Protein AF-M7BJH2-F1 (afdb_monomer_lite)

InterPro domains:
  IPR006941 Ribonuclease CAF1 [PF04857] (56-248)
  IPR012337 Ribonuclease H-like superfamily [SSF53098] (57-193)
  IPR036397 Ribonuclease H superfamily [G3DSA:3.30.420.10] (55-221)
  IPR036867 R3H domain superfamily [G3DSA:3.30.1370.50] (222-261)
  IPR036867 R3H domain superfamily [SSF82708] (221-258)
  IPR051181 CAF1 family poly(A)-specific ribonucleases [PTHR15092] (56-258)

Sequence (265 aa):
MSLPCPALSRGASPLLAAGSLLAGAHAAPQHSGAPAPTLTGESRHRGRSRAAAQEKRDFKDNLNKVYEAIEEADFLAIDGEFSGISDGPSVSTLTNGFDTPEERYQKLKKHSMDFLLFQFGLCSFKYDHTEAKYIMKSFNFYIFPKPFNRSSPDVKFVCQSSSIDFLASQGFDFNKVFRNGIPYLNQDEERQLREQYDEKRSQANGAATLSYISPNATKCPATIPEDQKKFIERVVEQIEDLIRNEENKNLQLEPCTGSVSENKH

Structure (mmCIF, N/CA/C/O backbone):
data_AF-M7BJH2-F1
#
_entry.id   AF-M7BJH2-F1
#
loop_
_atom_site.group_PDB
_atom_site.id
_atom_site.type_symbol
_atom_site.label_atom_id
_atom_site.label_alt_id
_atom_site.label_comp_id
_atom_site.label_asym_id
_atom_site.label_entity_id
_atom_site.label_seq_id
_atom_site.pdbx_PDB_ins_code
_atom_site.Cartn_x
_atom_site.Cartn_y
_atom_site.Cartn_z
_atom_site.occupancy
_atom_site.B_iso_or_equiv
_atom_site.auth_seq_id
_atom_site.auth_comp_id
_atom_site.auth_asym_id
_atom_site.auth_atom_id
_atom_site.pdbx_PDB_model_num
ATOM 1 N N . MET A 1 1 ? 47.077 4.488 -35.180 1.00 35.72 1 MET A N 1
ATOM 2 C CA . MET A 1 1 ? 46.575 5.675 -35.900 1.00 35.72 1 MET A CA 1
ATOM 3 C C . MET A 1 1 ? 45.191 5.346 -36.410 1.00 35.72 1 MET A C 1
ATOM 5 O O . MET A 1 1 ? 45.005 4.328 -37.058 1.00 35.72 1 MET A O 1
ATOM 9 N N . SER A 1 2 ? 44.237 6.139 -35.955 1.00 30.08 2 SER A N 1
ATOM 10 C CA . SER A 1 2 ? 42.792 5.999 -36.079 1.00 30.08 2 SER A CA 1
ATOM 11 C C . SER A 1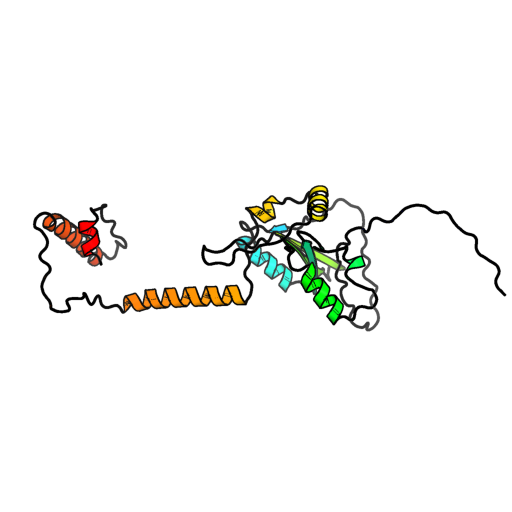 2 ? 42.303 6.320 -37.491 1.00 30.08 2 SER A C 1
ATOM 13 O O . SER A 1 2 ? 42.711 7.321 -38.075 1.00 30.08 2 SER A O 1
ATOM 15 N N . LEU A 1 3 ? 41.376 5.508 -37.999 1.00 29.61 3 LEU A N 1
ATOM 16 C CA . LEU A 1 3 ? 40.466 5.885 -39.081 1.00 29.61 3 LEU A CA 1
ATOM 17 C C . LEU A 1 3 ? 39.010 5.721 -38.602 1.00 29.61 3 LEU A C 1
ATOM 19 O O . LEU A 1 3 ? 38.762 4.917 -37.701 1.00 29.61 3 LEU A O 1
ATOM 23 N N . PRO A 1 4 ? 38.077 6.536 -39.125 1.00 33.72 4 PRO A N 1
ATOM 24 C CA . PRO A 1 4 ? 36.849 6.917 -38.434 1.00 33.72 4 PRO A CA 1
ATOM 25 C C . PRO A 1 4 ? 35.647 6.037 -38.809 1.00 33.72 4 PRO A C 1
ATOM 27 O O . PRO A 1 4 ? 35.526 5.588 -39.947 1.00 33.72 4 PRO A O 1
ATOM 30 N N . CYS A 1 5 ? 34.717 5.865 -37.866 1.00 28.45 5 CYS A N 1
ATOM 31 C CA . CYS A 1 5 ? 33.365 5.369 -38.137 1.00 28.45 5 CYS A CA 1
ATOM 32 C C . CYS A 1 5 ? 32.402 6.562 -38.320 1.00 28.45 5 CYS A C 1
ATOM 34 O O . CYS A 1 5 ? 32.529 7.550 -37.590 1.00 28.45 5 CYS A O 1
ATOM 36 N N . PRO A 1 6 ? 31.463 6.506 -39.283 1.00 32.94 6 PRO A N 1
ATOM 37 C CA . PRO A 1 6 ? 30.646 7.644 -39.685 1.00 32.94 6 PRO A CA 1
ATOM 38 C C . PRO A 1 6 ? 29.448 7.879 -38.757 1.00 32.94 6 PRO A C 1
ATOM 40 O O . PRO A 1 6 ? 28.903 6.964 -38.144 1.00 32.94 6 PRO A O 1
ATOM 43 N N . ALA A 1 7 ? 29.034 9.144 -38.703 1.00 32.69 7 ALA A N 1
ATOM 44 C CA . ALA A 1 7 ? 27.852 9.624 -38.006 1.00 32.69 7 ALA A CA 1
ATOM 45 C C . ALA A 1 7 ? 26.561 8.997 -38.559 1.00 32.69 7 ALA A C 1
ATOM 47 O O . ALA A 1 7 ? 26.324 9.029 -39.767 1.00 32.69 7 ALA A O 1
ATOM 48 N N . LEU A 1 8 ? 25.690 8.521 -37.661 1.00 30.39 8 LEU A N 1
ATOM 49 C CA . LEU A 1 8 ? 24.292 8.223 -37.963 1.00 30.39 8 LEU A CA 1
ATOM 50 C C . LEU A 1 8 ? 23.367 9.176 -37.189 1.00 30.39 8 LEU A C 1
ATOM 52 O O . LEU A 1 8 ? 23.367 9.228 -35.963 1.00 30.39 8 LEU A O 1
ATOM 56 N N . SER A 1 9 ? 22.644 9.959 -37.989 1.00 28.22 9 SER A N 1
ATOM 57 C CA . SER A 1 9 ? 21.353 10.635 -37.801 1.00 28.22 9 SER A CA 1
ATOM 58 C C . SER A 1 9 ? 20.763 10.824 -36.395 1.00 28.22 9 SER A C 1
ATOM 60 O O . SER A 1 9 ? 20.400 9.881 -35.697 1.00 28.22 9 SER A O 1
ATOM 62 N N . ARG A 1 10 ? 20.478 12.101 -36.110 1.00 33.97 10 ARG A N 1
ATOM 63 C CA . ARG A 1 10 ? 19.464 12.596 -35.169 1.00 33.97 10 ARG A CA 1
ATOM 64 C C . ARG A 1 10 ? 18.107 11.903 -35.367 1.00 33.97 10 ARG A C 1
ATOM 66 O O . ARG A 1 10 ? 17.608 11.864 -36.488 1.00 33.97 10 ARG A O 1
ATOM 73 N N . GLY A 1 11 ? 17.467 11.510 -34.269 1.00 28.72 11 GLY A N 1
ATOM 74 C CA . GLY A 1 11 ? 16.042 11.188 -34.238 1.00 28.72 11 GLY A CA 1
ATOM 75 C C . GLY A 1 11 ? 15.626 10.444 -32.970 1.00 28.72 11 GLY A C 1
ATOM 76 O O . GLY A 1 11 ? 16.196 9.408 -32.665 1.00 28.72 11 GLY A O 1
ATOM 77 N N . ALA A 1 12 ? 14.595 10.970 -32.306 1.00 27.19 12 ALA A N 1
ATOM 78 C CA . ALA A 1 12 ? 13.825 10.400 -31.194 1.00 27.19 12 ALA A CA 1
ATOM 79 C C . ALA A 1 12 ? 14.435 10.472 -29.777 1.00 27.19 12 ALA A C 1
ATOM 81 O O . ALA A 1 12 ? 15.291 9.691 -29.371 1.00 27.19 12 ALA A O 1
ATOM 82 N N . SER A 1 13 ? 13.885 11.402 -28.994 1.00 28.33 13 SER A N 1
ATOM 83 C CA . SER A 1 13 ? 13.900 11.395 -27.532 1.00 28.33 13 SER A CA 1
ATOM 84 C C . SER A 1 13 ? 13.279 10.099 -26.990 1.00 28.33 13 SER A C 1
ATOM 86 O O . SER A 1 13 ? 12.157 9.777 -27.390 1.00 28.33 13 SER A O 1
ATOM 88 N N . PRO A 1 14 ? 13.905 9.393 -26.035 1.00 31.05 14 PRO A N 1
ATOM 89 C CA . PRO A 1 14 ? 13.194 8.422 -25.230 1.00 31.05 14 PRO A CA 1
ATOM 90 C C . PRO A 1 14 ? 12.514 9.160 -24.073 1.00 31.05 14 PRO A C 1
ATOM 92 O O . PRO A 1 14 ? 13.165 9.673 -23.164 1.00 31.05 14 PRO A O 1
ATOM 95 N N . LEU A 1 15 ? 11.182 9.220 -24.133 1.00 26.97 15 LEU A N 1
ATOM 96 C CA . LEU A 1 15 ? 10.337 9.343 -22.949 1.00 26.97 15 LEU A CA 1
ATOM 97 C C . LEU A 1 15 ? 10.782 8.265 -21.958 1.00 26.97 15 LEU A C 1
ATOM 99 O O . LEU A 1 15 ? 10.758 7.076 -22.276 1.00 26.97 15 LEU A O 1
ATOM 103 N N . LEU A 1 16 ? 11.232 8.702 -20.784 1.00 27.22 16 LEU A N 1
ATOM 104 C CA . LEU A 1 16 ? 11.573 7.834 -19.669 1.00 27.22 16 LEU A CA 1
ATOM 105 C C . LEU A 1 16 ? 10.289 7.096 -19.266 1.00 27.22 16 LEU A C 1
ATOM 107 O O . LEU A 1 16 ? 9.411 7.662 -18.616 1.00 27.22 16 LEU A O 1
ATOM 111 N N . ALA A 1 17 ? 10.146 5.854 -19.724 1.00 28.08 17 ALA A N 1
ATOM 112 C CA . ALA A 1 17 ? 9.135 4.947 -19.219 1.00 28.08 17 ALA A CA 1
ATOM 113 C C . ALA A 1 17 ? 9.354 4.817 -17.708 1.00 28.08 17 ALA A C 1
ATOM 115 O O . ALA A 1 17 ? 10.466 4.511 -17.271 1.00 28.08 17 ALA A O 1
ATOM 116 N N . ALA A 1 18 ? 8.310 5.087 -16.924 1.00 32.06 18 ALA A N 1
ATOM 117 C CA . ALA A 1 18 ? 8.268 4.732 -15.517 1.00 32.06 18 ALA A CA 1
ATOM 118 C C . ALA A 1 18 ? 8.484 3.216 -15.436 1.00 32.06 18 ALA A C 1
ATOM 120 O O . ALA A 1 18 ? 7.617 2.422 -15.798 1.00 32.06 18 ALA A O 1
ATOM 121 N N . GLY A 1 19 ? 9.712 2.832 -15.099 1.00 27.52 19 GLY A N 1
ATOM 122 C CA . GLY A 1 19 ? 10.087 1.447 -14.919 1.00 27.52 19 GLY A CA 1
ATOM 123 C C . GLY A 1 19 ? 9.354 0.907 -13.706 1.00 27.52 19 GLY A C 1
ATOM 124 O O . GLY A 1 19 ? 9.522 1.432 -12.608 1.00 27.52 19 GLY A O 1
ATOM 125 N N . SER A 1 20 ? 8.578 -0.153 -13.924 1.00 34.28 20 SER A N 1
ATOM 126 C CA . SER A 1 20 ? 8.314 -1.170 -12.910 1.00 34.28 20 SER A CA 1
ATOM 127 C C . SER A 1 20 ? 9.652 -1.482 -12.237 1.00 34.28 20 SER A C 1
ATOM 129 O O . SER A 1 20 ? 10.602 -1.922 -12.896 1.00 34.28 20 SER A O 1
ATOM 131 N N . LEU A 1 21 ? 9.778 -1.127 -10.959 1.00 29.42 21 LEU A N 1
ATOM 132 C CA . LEU A 1 21 ? 10.992 -1.362 -10.193 1.00 29.42 21 LEU A CA 1
ATOM 133 C C . LEU A 1 21 ? 10.987 -2.842 -9.806 1.00 29.42 21 LEU A C 1
ATOM 135 O O . LEU A 1 21 ? 10.633 -3.219 -8.695 1.00 29.42 21 LEU A O 1
ATOM 139 N N . LEU A 1 22 ? 11.390 -3.701 -10.745 1.00 27.38 22 LEU A N 1
ATOM 140 C CA . LEU A 1 22 ? 11.786 -5.064 -10.419 1.00 27.38 22 LEU A CA 1
ATOM 141 C C . LEU A 1 22 ? 13.010 -4.961 -9.495 1.00 27.38 22 LEU A C 1
ATOM 143 O O . LEU A 1 22 ? 14.135 -4.748 -9.953 1.00 27.38 22 LEU A O 1
ATOM 147 N N . ALA A 1 23 ? 12.797 -5.072 -8.186 1.00 30.95 23 ALA A N 1
ATOM 148 C CA . ALA A 1 23 ? 13.883 -5.267 -7.241 1.00 30.95 23 ALA A CA 1
ATOM 149 C C . ALA A 1 23 ? 14.571 -6.594 -7.598 1.00 30.95 23 ALA A C 1
ATOM 151 O O . ALA A 1 23 ? 13.990 -7.672 -7.467 1.00 30.95 23 ALA A O 1
ATOM 152 N N . GLY A 1 24 ? 15.790 -6.504 -8.132 1.00 26.73 24 GLY A N 1
ATOM 153 C CA . GLY A 1 24 ? 16.590 -7.660 -8.509 1.00 26.73 24 GLY A CA 1
ATOM 154 C C . GLY A 1 24 ? 16.844 -8.553 -7.299 1.00 26.73 24 GLY A C 1
ATOM 155 O O . GLY A 1 24 ? 17.439 -8.119 -6.315 1.00 26.73 24 GLY A O 1
ATOM 156 N N . ALA A 1 25 ? 16.403 -9.808 -7.382 1.00 29.52 25 ALA A N 1
ATOM 157 C CA . ALA A 1 25 ? 16.784 -10.842 -6.435 1.00 29.52 25 ALA A CA 1
ATOM 158 C C . ALA A 1 25 ? 18.313 -11.000 -6.455 1.00 29.52 25 ALA A C 1
ATOM 160 O O . ALA A 1 25 ? 18.919 -11.239 -7.503 1.00 29.52 25 ALA A O 1
ATOM 161 N N . HIS A 1 26 ? 18.946 -10.831 -5.296 1.00 28.20 26 HIS A N 1
ATOM 162 C CA . HIS A 1 26 ? 20.384 -10.997 -5.138 1.00 28.20 26 HIS A CA 1
ATOM 163 C C . HIS A 1 26 ? 20.728 -12.486 -5.308 1.00 28.20 26 HIS A C 1
ATOM 165 O O . HIS A 1 26 ? 20.313 -13.323 -4.509 1.00 28.20 26 HIS A O 1
ATOM 171 N N . ALA A 1 27 ? 21.464 -12.827 -6.368 1.00 30.41 27 ALA A N 1
ATOM 172 C CA . ALA A 1 27 ? 21.943 -14.186 -6.599 1.00 30.41 27 ALA A CA 1
ATOM 173 C C . ALA A 1 27 ? 22.965 -14.591 -5.519 1.00 30.41 27 ALA A C 1
ATOM 175 O O . ALA A 1 27 ? 23.996 -13.936 -5.357 1.00 30.41 27 ALA A O 1
ATOM 176 N N . ALA A 1 28 ? 22.675 -15.673 -4.794 1.00 30.31 28 ALA A N 1
ATOM 177 C CA . ALA A 1 28 ? 23.613 -16.341 -3.893 1.00 30.31 28 ALA A CA 1
ATOM 178 C C . ALA A 1 28 ? 24.753 -17.032 -4.683 1.00 30.31 28 ALA A C 1
ATOM 180 O O . ALA A 1 28 ? 24.577 -17.331 -5.870 1.00 30.31 28 ALA A O 1
ATOM 181 N N . PRO A 1 29 ? 25.928 -17.295 -4.071 1.00 30.73 29 PRO A N 1
ATOM 182 C CA . PRO A 1 29 ? 27.099 -17.793 -4.787 1.00 30.73 29 PRO A CA 1
ATOM 183 C C . PRO A 1 29 ? 26.866 -19.204 -5.333 1.00 30.73 29 PRO A C 1
ATOM 185 O O . PRO A 1 29 ? 26.380 -20.091 -4.635 1.00 30.73 29 PRO A O 1
ATOM 188 N N . GLN A 1 30 ? 27.248 -19.401 -6.593 1.00 34.12 30 GLN A N 1
ATOM 189 C CA . GLN A 1 30 ? 27.111 -20.656 -7.321 1.00 34.12 30 GLN A CA 1
ATOM 190 C C . GLN A 1 30 ? 28.052 -21.732 -6.762 1.00 34.12 30 GLN A C 1
ATOM 192 O O . GLN A 1 30 ? 29.271 -21.583 -6.824 1.00 34.12 30 GLN A O 1
ATOM 197 N N . HIS A 1 31 ? 27.488 -22.861 -6.330 1.00 34.34 31 HIS A N 1
ATOM 198 C CA . HIS A 1 31 ? 28.187 -24.145 -6.324 1.00 34.34 31 HIS A CA 1
ATOM 199 C C . HIS A 1 31 ? 27.565 -25.058 -7.392 1.00 34.34 31 HIS A C 1
ATOM 201 O O . HIS A 1 31 ? 26.442 -25.527 -7.258 1.00 34.34 31 HIS A O 1
ATOM 207 N N . SER A 1 32 ? 28.324 -25.227 -8.480 1.00 40.81 32 SER A N 1
ATOM 208 C CA . SER A 1 32 ? 28.343 -26.332 -9.453 1.00 40.81 32 SER A CA 1
ATOM 209 C C . SER A 1 32 ? 27.031 -27.063 -9.807 1.00 40.81 32 SER A C 1
ATOM 211 O O . SER A 1 32 ? 26.594 -27.951 -9.081 1.00 40.81 32 SER A O 1
ATOM 213 N N . GLY A 1 33 ? 26.560 -26.858 -11.048 1.00 40.06 33 GLY A N 1
ATOM 214 C CA . GLY A 1 33 ? 26.192 -27.994 -11.910 1.00 40.06 33 GLY A CA 1
ATOM 215 C C . GLY A 1 33 ? 24.719 -28.269 -12.236 1.00 40.06 33 GLY A C 1
ATOM 216 O O . GLY A 1 33 ? 24.442 -29.369 -12.700 1.00 40.06 33 GLY A O 1
ATOM 217 N N . ALA A 1 34 ? 23.785 -27.329 -12.059 1.00 35.69 34 ALA A N 1
ATOM 218 C CA . ALA A 1 34 ? 22.402 -27.486 -12.540 1.00 35.69 34 ALA A CA 1
ATOM 219 C C . ALA A 1 34 ? 22.104 -26.528 -13.715 1.00 35.69 34 ALA A C 1
ATOM 221 O O . ALA A 1 34 ? 22.594 -25.395 -13.702 1.00 35.69 34 ALA A O 1
ATOM 222 N N . PRO A 1 35 ? 21.337 -26.945 -14.744 1.00 35.22 35 PRO A N 1
ATOM 223 C CA . PRO A 1 35 ? 21.011 -26.079 -15.873 1.00 35.22 35 PRO A CA 1
ATOM 224 C C . PRO A 1 35 ? 20.147 -24.898 -15.405 1.00 35.22 35 PRO A C 1
ATOM 226 O O . PRO A 1 35 ? 19.273 -25.058 -14.555 1.00 35.22 35 PRO A O 1
ATOM 229 N N . ALA A 1 36 ? 20.391 -23.708 -15.963 1.00 40.03 36 ALA A N 1
ATOM 230 C CA . ALA A 1 36 ? 19.591 -22.518 -15.683 1.00 40.03 36 ALA A CA 1
ATOM 231 C C . ALA A 1 36 ? 18.107 -22.784 -16.019 1.00 40.03 36 ALA A C 1
ATOM 233 O O . ALA A 1 36 ? 17.822 -23.302 -17.106 1.00 40.03 36 ALA A O 1
ATOM 234 N N . PRO A 1 37 ? 17.151 -22.447 -15.131 1.00 40.06 37 PRO A N 1
ATOM 235 C CA . PRO A 1 37 ? 15.742 -22.689 -15.397 1.00 40.06 37 PRO A CA 1
ATOM 236 C C . PRO A 1 37 ? 15.315 -21.844 -16.598 1.00 40.06 37 PRO A C 1
ATOM 238 O O . PRO A 1 37 ? 15.375 -20.615 -16.585 1.00 40.06 37 PRO A O 1
ATOM 241 N N . THR A 1 38 ? 14.908 -22.520 -17.668 1.00 38.50 38 THR A N 1
ATOM 242 C CA . THR A 1 38 ? 14.367 -21.872 -18.859 1.00 38.50 38 THR A CA 1
ATOM 243 C C . THR A 1 38 ? 12.913 -21.509 -18.573 1.00 38.50 38 THR A C 1
ATOM 245 O O . THR A 1 38 ? 12.093 -22.390 -18.328 1.00 38.50 38 THR A O 1
ATOM 248 N N . LEU A 1 39 ? 12.569 -20.220 -18.619 1.00 42.00 39 LEU A N 1
ATOM 249 C CA . LEU A 1 39 ? 11.174 -19.779 -18.703 1.00 42.00 39 LEU A CA 1
ATOM 250 C C . LEU A 1 39 ? 10.660 -20.095 -20.117 1.00 42.00 39 LEU A C 1
ATOM 252 O O . LEU A 1 39 ? 10.628 -19.230 -20.989 1.00 42.00 39 LEU A O 1
ATOM 256 N N . THR A 1 40 ? 10.310 -21.355 -20.381 1.00 34.97 40 THR A N 1
ATOM 257 C CA . THR A 1 40 ? 9.676 -21.746 -21.644 1.00 34.97 40 THR A CA 1
ATOM 258 C C . THR A 1 40 ? 8.238 -21.236 -21.658 1.00 34.97 40 THR A C 1
ATOM 260 O O . THR A 1 40 ? 7.324 -21.863 -21.123 1.00 34.97 40 THR A O 1
ATOM 263 N N . GLY A 1 41 ? 8.037 -20.070 -22.269 1.00 37.56 41 GLY A N 1
ATOM 264 C CA . GLY A 1 41 ? 6.723 -19.589 -22.674 1.00 37.56 41 GLY A CA 1
ATOM 265 C C . GLY A 1 41 ? 6.231 -20.360 -23.896 1.00 37.56 41 GLY A C 1
ATOM 266 O O . GLY A 1 41 ? 6.337 -19.869 -25.015 1.00 37.56 41 GLY A O 1
ATOM 267 N N . GLU A 1 42 ? 5.693 -21.564 -23.698 1.00 29.00 42 GLU A N 1
ATOM 268 C CA . GLU A 1 42 ? 4.904 -22.224 -24.738 1.00 29.00 42 GLU A CA 1
ATOM 269 C C . GLU A 1 42 ? 3.473 -21.671 -24.749 1.00 29.00 42 GLU A C 1
ATOM 271 O O . GLU A 1 42 ? 2.711 -21.757 -23.783 1.00 29.00 42 GLU A O 1
ATOM 276 N N . SER A 1 43 ? 3.121 -21.077 -25.888 1.00 37.56 43 SER A N 1
ATOM 277 C CA . SER A 1 43 ? 1.807 -20.533 -26.207 1.00 37.56 43 SER A CA 1
ATOM 278 C C . SER A 1 43 ? 0.777 -21.654 -26.373 1.00 37.56 43 SER A C 1
ATOM 280 O O . SER A 1 43 ? 0.618 -22.210 -27.457 1.00 37.56 43 SER A O 1
ATOM 282 N N . ARG A 1 44 ? 0.045 -21.975 -25.302 1.00 32.97 44 ARG A N 1
ATOM 283 C CA . ARG A 1 44 ? -1.272 -22.630 -25.360 1.00 32.97 44 ARG A CA 1
ATOM 284 C C . ARG A 1 44 ? -2.143 -22.097 -24.227 1.00 32.97 44 ARG A C 1
ATOM 286 O O . ARG A 1 44 ? -1.812 -22.284 -23.063 1.00 32.97 44 ARG A O 1
ATOM 293 N N . HIS A 1 45 ? -3.233 -21.419 -24.600 1.00 34.47 45 HIS A N 1
ATOM 294 C CA . HIS A 1 45 ? -4.355 -20.962 -23.767 1.00 34.47 45 HIS A CA 1
ATOM 295 C C . HIS A 1 45 ? -4.320 -21.422 -22.293 1.00 34.47 45 HIS A C 1
ATOM 297 O O . HIS A 1 45 ? -4.933 -22.419 -21.920 1.00 34.47 45 HIS A O 1
ATOM 303 N N . ARG A 1 46 ? -3.651 -20.658 -21.427 1.00 38.84 46 ARG A N 1
ATOM 304 C CA . ARG A 1 46 ? -3.862 -20.692 -19.976 1.00 38.84 46 ARG A CA 1
ATOM 305 C C . ARG A 1 46 ? -4.047 -19.255 -19.531 1.00 38.84 46 ARG A C 1
ATOM 307 O O . ARG A 1 46 ? -3.170 -18.424 -19.750 1.00 38.84 46 ARG A O 1
ATOM 314 N N . GLY A 1 47 ? -5.232 -18.950 -19.003 1.00 32.88 47 GLY A N 1
ATOM 315 C CA . GLY A 1 47 ? -5.560 -17.621 -18.503 1.00 32.88 47 GLY A CA 1
ATOM 316 C C . GLY A 1 47 ? -4.456 -17.145 -17.570 1.00 32.88 47 GLY A C 1
ATOM 317 O O . GLY A 1 47 ? -4.079 -17.860 -16.644 1.00 32.88 47 GLY A O 1
ATOM 318 N N . ARG A 1 48 ? -3.908 -15.959 -17.847 1.00 41.12 48 ARG A N 1
ATOM 319 C CA . ARG A 1 48 ? -3.012 -15.255 -16.932 1.00 41.12 48 ARG A CA 1
ATOM 320 C C . ARG A 1 48 ? -3.742 -15.206 -15.592 1.00 41.1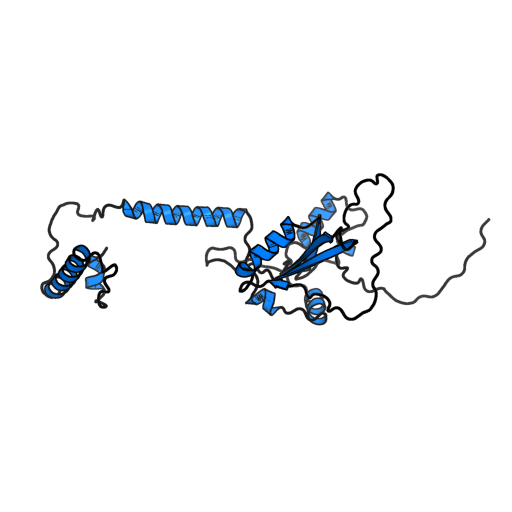2 48 ARG A C 1
ATOM 322 O O . ARG A 1 48 ? -4.789 -14.563 -15.515 1.00 41.12 48 ARG A O 1
ATOM 329 N N . SER A 1 49 ? -3.269 -15.961 -14.598 1.00 55.25 49 SER A N 1
ATOM 330 C CA . SER A 1 49 ? -3.916 -15.992 -13.288 1.00 55.25 49 SER A CA 1
ATOM 331 C C . SER A 1 49 ? -3.900 -14.560 -12.773 1.00 55.25 49 SER A C 1
ATOM 333 O O . SER A 1 49 ? -2.838 -13.957 -12.618 1.00 55.25 49 SER A O 1
ATOM 335 N N . ARG A 1 50 ? -5.080 -13.948 -12.689 1.00 73.50 50 ARG A N 1
ATOM 336 C CA . ARG A 1 50 ? -5.200 -12.529 -12.375 1.00 73.50 50 ARG A CA 1
ATOM 337 C C . ARG A 1 50 ? -4.841 -12.378 -10.902 1.00 73.50 50 ARG A C 1
ATOM 339 O O . ARG A 1 50 ? -5.382 -13.118 -10.083 1.00 73.50 50 ARG A O 1
ATOM 346 N N . ALA A 1 51 ? -3.939 -11.451 -10.581 1.00 82.88 51 ALA A N 1
ATOM 347 C CA . ALA A 1 51 ? -3.597 -11.169 -9.192 1.00 82.88 51 ALA A CA 1
ATOM 348 C C . ALA A 1 51 ? -4.879 -10.911 -8.388 1.00 82.88 51 ALA A C 1
ATOM 350 O O . ALA A 1 51 ? -5.776 -10.190 -8.845 1.00 82.88 51 ALA A O 1
ATOM 351 N N . ALA A 1 52 ? -4.981 -11.532 -7.217 1.00 88.94 52 ALA A N 1
ATOM 352 C CA . ALA A 1 52 ? -6.140 -11.387 -6.358 1.00 88.94 52 ALA A CA 1
ATOM 353 C C . ALA A 1 52 ? -6.157 -9.964 -5.790 1.00 88.94 52 ALA A C 1
ATOM 355 O O . ALA A 1 52 ? -5.283 -9.591 -5.007 1.00 88.94 52 ALA A O 1
ATOM 356 N N . ALA A 1 53 ? -7.145 -9.165 -6.191 1.00 88.62 53 ALA A N 1
ATOM 357 C CA . ALA A 1 53 ? -7.364 -7.850 -5.605 1.00 88.62 53 ALA A CA 1
ATOM 358 C C . ALA A 1 53 ? -7.800 -8.008 -4.142 1.00 88.62 53 ALA A C 1
ATOM 360 O O . ALA A 1 53 ? -8.693 -8.803 -3.863 1.00 88.62 53 ALA A O 1
ATOM 361 N N . GLN A 1 54 ? -7.159 -7.266 -3.243 1.00 89.69 54 GLN A N 1
ATOM 362 C CA . GLN A 1 54 ? -7.486 -7.208 -1.823 1.00 89.69 54 GLN A CA 1
ATOM 363 C C . GLN A 1 54 ? -7.918 -5.784 -1.474 1.00 89.69 54 GLN A C 1
ATOM 365 O O . GLN A 1 54 ? -7.163 -4.825 -1.657 1.00 89.69 54 GLN A O 1
ATOM 370 N N . GLU A 1 55 ? -9.142 -5.663 -0.978 1.00 92.12 55 GLU A N 1
ATOM 371 C CA . GLU A 1 55 ? -9.790 -4.431 -0.548 1.00 92.12 55 GLU A CA 1
ATOM 372 C C . GLU A 1 55 ? -10.267 -4.599 0.905 1.00 92.12 55 GLU A C 1
ATOM 374 O O . GLU A 1 55 ? -10.316 -5.691 1.467 1.00 92.12 55 GLU A O 1
ATOM 379 N N . LYS A 1 56 ? -10.673 -3.513 1.559 1.00 90.94 56 LYS A N 1
ATOM 380 C CA . LYS A 1 56 ? -11.102 -3.532 2.965 1.00 90.94 56 LYS A CA 1
ATOM 381 C C . LYS A 1 56 ? -12.131 -4.627 3.286 1.00 90.94 56 LYS A C 1
ATOM 383 O O . LYS A 1 56 ? -12.116 -5.179 4.383 1.00 90.94 56 LYS A O 1
ATOM 388 N N . ARG A 1 57 ? -13.059 -4.889 2.362 1.00 89.81 57 ARG A N 1
ATOM 389 C CA . ARG A 1 57 ? -14.205 -5.787 2.572 1.00 89.81 57 ARG A CA 1
ATOM 390 C C . ARG A 1 57 ? -13.843 -7.273 2.577 1.00 89.81 57 ARG A C 1
ATOM 392 O O . ARG A 1 57 ? -14.541 -8.034 3.227 1.00 89.81 57 ARG A O 1
ATOM 399 N N . ASP A 1 58 ? -12.803 -7.669 1.849 1.00 90.06 58 ASP A N 1
ATOM 400 C CA . ASP A 1 58 ? -12.416 -9.070 1.640 1.00 90.06 58 ASP A CA 1
ATOM 401 C C . ASP A 1 58 ? -11.031 -9.400 2.214 1.00 90.06 58 ASP A C 1
ATOM 403 O O . ASP A 1 58 ? -10.688 -10.575 2.349 1.00 90.06 58 ASP A O 1
ATOM 407 N N . PHE A 1 59 ? -10.268 -8.383 2.629 1.00 92.25 59 PHE A N 1
ATOM 408 C CA . PHE A 1 59 ? -8.935 -8.545 3.202 1.00 92.25 59 PHE A CA 1
ATOM 409 C C . PHE A 1 59 ? -8.901 -9.539 4.368 1.00 92.25 59 PHE A C 1
ATOM 411 O O . PHE A 1 59 ? -8.059 -10.431 4.380 1.00 92.25 59 PHE A O 1
ATOM 418 N N . LYS A 1 60 ? -9.834 -9.439 5.326 1.00 93.69 60 LYS A N 1
ATOM 419 C CA . LYS A 1 60 ? -9.854 -10.320 6.507 1.00 93.69 60 LYS A CA 1
ATOM 420 C C . LYS A 1 60 ? -10.089 -11.787 6.136 1.00 93.69 60 LYS A C 1
ATOM 422 O O . LYS A 1 60 ? -9.416 -12.662 6.673 1.00 93.69 60 LYS A O 1
ATOM 427 N N . ASP A 1 61 ? -11.005 -12.043 5.210 1.00 93.81 61 ASP A N 1
ATOM 428 C CA . ASP A 1 61 ? -11.384 -13.403 4.812 1.00 93.81 61 ASP A CA 1
ATOM 429 C C . ASP A 1 61 ? -10.293 -14.075 3.965 1.00 93.81 61 ASP A C 1
ATOM 431 O O . ASP A 1 61 ? -10.141 -15.297 3.976 1.00 93.81 61 ASP A O 1
ATOM 435 N N . ASN A 1 62 ? -9.500 -13.280 3.242 1.00 93.69 62 ASN A N 1
ATOM 436 C CA . ASN A 1 62 ? -8.396 -13.768 2.420 1.00 93.69 62 ASN A CA 1
ATOM 437 C C . ASN A 1 62 ? -7.036 -13.752 3.129 1.00 93.69 62 ASN A C 1
ATOM 439 O O . ASN A 1 62 ? -6.088 -14.328 2.596 1.00 93.69 62 ASN A O 1
ATOM 443 N N . LEU A 1 63 ? -6.924 -13.147 4.315 1.00 94.81 63 LEU A N 1
ATOM 444 C CA . LEU A 1 63 ? -5.647 -12.965 5.006 1.00 94.81 63 LEU A CA 1
ATOM 445 C C . LEU A 1 63 ? -4.915 -14.293 5.257 1.00 94.81 63 LEU A C 1
ATOM 447 O O . LEU A 1 63 ? -3.712 -14.382 5.036 1.00 94.81 63 LEU A O 1
ATOM 451 N N . ASN A 1 64 ? -5.644 -15.354 5.614 1.00 96.31 64 ASN A N 1
ATOM 452 C CA . ASN A 1 64 ? -5.053 -16.683 5.807 1.00 96.31 64 ASN A CA 1
ATOM 453 C C . ASN A 1 64 ? -4.419 -17.238 4.524 1.00 96.31 64 ASN A C 1
ATOM 455 O O . ASN A 1 64 ? -3.354 -17.841 4.584 1.00 96.31 64 ASN A O 1
ATOM 459 N N . LYS A 1 65 ? -5.020 -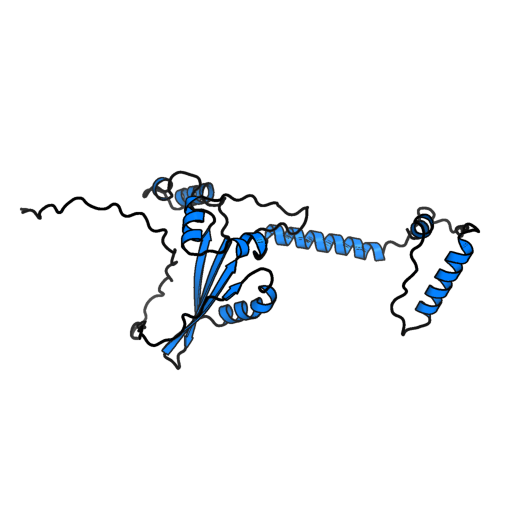16.982 3.354 1.00 95.88 65 LYS A N 1
ATOM 460 C CA . LYS A 1 65 ? -4.454 -17.404 2.061 1.00 95.88 65 LYS A CA 1
ATOM 461 C C . LYS A 1 65 ? -3.177 -16.638 1.732 1.00 95.88 65 LYS A C 1
ATOM 463 O O . LYS A 1 65 ? -2.288 -17.183 1.087 1.00 95.88 65 LYS A O 1
ATOM 468 N N . VAL A 1 66 ? -3.105 -15.369 2.141 1.00 96.81 66 VAL A N 1
ATOM 469 C CA . VAL A 1 66 ? -1.894 -14.551 2.002 1.00 96.81 66 VAL A CA 1
ATOM 470 C C . VAL A 1 66 ? -0.792 -15.110 2.898 1.00 96.81 66 VAL A C 1
ATOM 472 O O . VAL A 1 66 ? 0.318 -15.303 2.414 1.00 96.81 66 VAL A O 1
ATOM 475 N N . TYR A 1 67 ? -1.096 -15.428 4.162 1.00 97.94 67 TYR A N 1
ATOM 476 C CA . TYR A 1 67 ? -0.124 -16.037 5.074 1.00 97.94 67 TYR A CA 1
ATOM 477 C C . TYR A 1 67 ? 0.403 -17.371 4.556 1.00 97.94 67 TYR A C 1
ATOM 479 O O . TYR A 1 67 ? 1.613 -17.529 4.457 1.00 97.94 67 TYR A O 1
ATOM 487 N N . GLU A 1 68 ? -0.482 -18.275 4.140 1.00 97.88 68 GLU A N 1
ATOM 488 C CA . GLU A 1 68 ? -0.096 -19.559 3.546 1.00 97.88 68 GLU A CA 1
ATOM 489 C C . GLU A 1 68 ? 0.788 -19.350 2.307 1.00 97.88 68 GLU A C 1
ATOM 491 O O . GLU A 1 68 ? 1.842 -19.959 2.166 1.00 97.88 68 GLU A O 1
ATOM 496 N N . ALA A 1 69 ? 0.413 -18.426 1.416 1.00 97.50 69 ALA A N 1
ATOM 497 C CA . ALA A 1 69 ? 1.202 -18.129 0.225 1.00 97.50 69 ALA A CA 1
ATOM 498 C C . ALA A 1 69 ? 2.602 -17.576 0.533 1.00 97.50 69 ALA A C 1
ATOM 500 O O . ALA A 1 69 ? 3.500 -17.787 -0.280 1.00 97.50 69 ALA A O 1
ATOM 501 N N . ILE A 1 70 ? 2.769 -16.849 1.642 1.00 98.00 70 ILE A N 1
ATOM 502 C CA . ILE A 1 70 ? 4.058 -16.323 2.107 1.00 98.00 70 ILE A CA 1
ATOM 503 C C . ILE A 1 70 ? 4.880 -17.429 2.772 1.00 98.00 70 ILE A C 1
ATOM 505 O O . ILE A 1 70 ? 6.059 -17.563 2.468 1.00 98.00 70 ILE A O 1
ATOM 509 N N . GLU A 1 71 ? 4.264 -18.212 3.657 1.00 98.31 71 GLU A N 1
ATOM 510 C CA . GLU A 1 71 ? 4.921 -19.279 4.419 1.00 98.31 71 GLU A CA 1
ATOM 511 C C . GLU A 1 71 ? 5.473 -20.381 3.509 1.00 98.31 71 GLU A C 1
ATOM 513 O O . GLU A 1 71 ? 6.566 -20.892 3.731 1.00 98.31 71 GLU A O 1
ATOM 518 N N . GLU A 1 72 ? 4.734 -20.730 2.459 1.00 97.19 72 GLU A N 1
ATOM 519 C CA . GLU A 1 72 ? 5.117 -21.791 1.531 1.00 97.19 72 GLU A CA 1
ATOM 520 C C . GLU A 1 72 ? 6.126 -21.374 0.451 1.00 97.19 72 GLU A C 1
ATOM 522 O O . GLU A 1 72 ? 6.546 -22.226 -0.337 1.00 97.19 72 GLU A O 1
ATOM 527 N N . ALA A 1 73 ? 6.425 -20.082 0.318 1.00 98.00 73 ALA A N 1
ATOM 528 C CA . ALA A 1 73 ? 7.206 -19.567 -0.798 1.00 98.00 73 ALA A CA 1
ATOM 529 C C . ALA A 1 73 ? 8.714 -19.692 -0.572 1.00 98.00 73 ALA A C 1
ATOM 531 O O . ALA A 1 73 ? 9.215 -19.471 0.526 1.00 98.00 73 ALA A O 1
ATOM 532 N N . ASP A 1 74 ? 9.445 -19.939 -1.656 1.00 98.12 74 ASP A N 1
ATOM 533 C CA . ASP A 1 74 ? 10.908 -19.892 -1.663 1.00 98.12 74 ASP A CA 1
ATOM 534 C C . ASP A 1 74 ? 11.404 -18.443 -1.674 1.00 98.12 74 ASP A C 1
ATOM 536 O O . ASP A 1 74 ? 12.403 -18.102 -1.042 1.00 98.12 74 ASP A O 1
ATOM 540 N N . PHE A 1 75 ? 10.707 -17.576 -2.417 1.00 98.19 75 PHE A N 1
ATOM 541 C CA . PHE A 1 75 ? 10.973 -16.142 -2.445 1.00 98.19 75 PHE A CA 1
ATOM 542 C C . PHE A 1 75 ? 9.725 -15.333 -2.809 1.00 98.19 75 PHE A C 1
ATOM 544 O O . PHE A 1 75 ? 8.727 -15.846 -3.325 1.00 98.19 75 PHE A O 1
ATOM 551 N N . LEU A 1 76 ? 9.808 -14.028 -2.551 1.00 98.12 76 LEU A N 1
ATOM 552 C CA . LEU A 1 76 ? 8.759 -13.054 -2.824 1.00 98.12 76 LEU A CA 1
ATOM 553 C C . LEU A 1 76 ? 9.277 -11.984 -3.789 1.00 98.12 76 LEU A C 1
ATOM 555 O O . LEU A 1 76 ? 10.444 -11.598 -3.728 1.00 98.12 76 LEU A O 1
ATOM 559 N N . ALA A 1 77 ? 8.392 -11.467 -4.636 1.00 98.06 77 ALA A N 1
ATOM 560 C CA . ALA A 1 77 ? 8.594 -10.220 -5.365 1.00 98.06 77 ALA A CA 1
ATOM 561 C C . ALA A 1 77 ? 7.526 -9.209 -4.943 1.00 98.06 77 ALA A C 1
ATOM 563 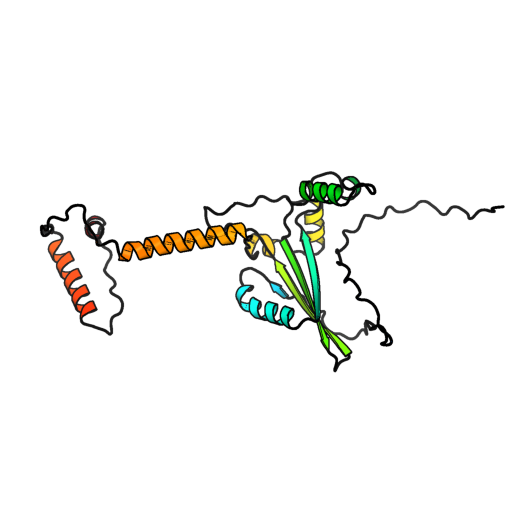O O . ALA A 1 77 ? 6.361 -9.574 -4.761 1.00 98.06 77 ALA A O 1
ATOM 564 N N . ILE A 1 78 ? 7.928 -7.949 -4.799 1.00 98.00 78 ILE A N 1
ATOM 565 C CA . ILE A 1 78 ? 7.047 -6.845 -4.417 1.00 98.00 78 ILE A CA 1
ATOM 566 C C . ILE A 1 78 ? 7.152 -5.714 -5.435 1.00 98.00 78 ILE A C 1
ATOM 568 O O . ILE A 1 78 ? 8.215 -5.509 -6.019 1.00 98.00 78 ILE A O 1
ATOM 572 N N . ASP A 1 79 ? 6.053 -4.995 -5.628 1.00 97.50 79 ASP A N 1
ATOM 573 C CA . ASP A 1 79 ? 5.986 -3.788 -6.456 1.00 97.50 79 ASP A CA 1
ATOM 574 C C . ASP A 1 79 ? 4.996 -2.796 -5.834 1.00 97.50 79 ASP A C 1
ATOM 576 O O . ASP A 1 79 ? 4.130 -3.186 -5.046 1.00 97.50 79 ASP A O 1
ATOM 580 N N . GLY A 1 80 ? 5.128 -1.512 -6.149 1.00 97.31 80 GLY A N 1
ATOM 581 C CA . GLY A 1 80 ? 4.331 -0.462 -5.526 1.00 97.31 80 GLY A CA 1
ATOM 582 C C . GLY A 1 80 ? 3.866 0.596 -6.511 1.00 97.31 80 GLY A C 1
ATOM 583 O O . GLY A 1 80 ? 4.672 1.146 -7.253 1.00 97.31 80 GLY A O 1
ATOM 584 N N . GLU A 1 81 ? 2.577 0.934 -6.452 1.00 97.94 81 GLU A N 1
ATOM 585 C CA . GLU A 1 81 ? 2.021 2.070 -7.188 1.00 97.94 81 GLU A CA 1
ATOM 586 C C . GLU A 1 81 ? 1.847 3.265 -6.255 1.00 97.94 81 GLU A C 1
ATOM 588 O O . GLU A 1 81 ? 1.226 3.167 -5.187 1.00 97.94 81 GLU A O 1
ATOM 593 N N . PHE A 1 82 ? 2.365 4.410 -6.686 1.00 97.31 82 PHE A N 1
ATOM 594 C CA . PHE A 1 82 ? 2.411 5.631 -5.891 1.00 97.31 82 PHE A CA 1
ATOM 595 C C . PHE A 1 82 ? 1.498 6.715 -6.470 1.00 97.31 82 PHE A C 1
ATOM 597 O O . PHE A 1 82 ? 1.295 6.807 -7.682 1.00 97.31 82 PHE A O 1
ATOM 604 N N . SER A 1 83 ? 1.001 7.604 -5.611 1.00 97.25 83 SER A N 1
ATOM 605 C CA . SER A 1 83 ? 0.246 8.794 -6.024 1.00 97.25 83 SER A CA 1
ATOM 606 C C . SER A 1 83 ? 1.098 9.827 -6.779 1.00 97.25 83 SER A C 1
ATOM 608 O O . SER A 1 83 ? 0.559 10.763 -7.372 1.00 97.25 83 SER A O 1
ATOM 610 N N . GLY A 1 84 ? 2.421 9.664 -6.769 1.00 94.75 84 GLY A N 1
ATOM 611 C CA . GLY A 1 84 ? 3.406 10.452 -7.501 1.00 94.75 84 GLY A CA 1
ATOM 612 C C . GLY A 1 84 ? 4.827 9.995 -7.179 1.00 94.75 84 GLY A C 1
ATOM 613 O O . GLY A 1 84 ? 5.010 9.038 -6.433 1.00 94.75 84 GLY A O 1
ATOM 614 N N . ILE A 1 85 ? 5.830 10.642 -7.779 1.00 88.50 85 ILE A N 1
ATOM 615 C CA . ILE A 1 85 ? 7.236 10.206 -7.683 1.00 88.50 85 ILE A CA 1
ATOM 616 C C . ILE A 1 85 ? 8.134 11.287 -7.054 1.00 88.50 85 ILE A C 1
ATOM 618 O O . ILE A 1 85 ? 9.011 10.977 -6.245 1.00 88.50 85 ILE A O 1
ATOM 622 N N . SER A 1 86 ? 7.951 12.554 -7.435 1.00 84.62 86 SER A N 1
ATOM 623 C CA . SER A 1 86 ? 8.747 13.689 -6.941 1.00 84.62 86 SER A CA 1
ATOM 624 C C . SER A 1 86 ? 7.896 14.954 -6.911 1.00 84.62 86 SER A C 1
ATOM 626 O O . SER A 1 86 ? 7.174 15.233 -7.869 1.00 84.62 86 SER A O 1
ATOM 628 N N . ASP A 1 87 ? 7.992 15.716 -5.823 1.00 76.44 87 ASP A N 1
ATOM 629 C CA . ASP A 1 87 ? 7.337 17.018 -5.646 1.00 76.44 87 ASP A CA 1
ATOM 630 C C . ASP A 1 87 ? 8.202 18.196 -6.147 1.00 76.44 87 ASP A C 1
ATOM 632 O O . ASP A 1 87 ? 7.744 19.338 -6.212 1.00 76.44 87 ASP A O 1
ATOM 636 N N . GLY A 1 88 ? 9.453 17.912 -6.522 1.00 69.62 88 GLY A N 1
ATOM 637 C CA . GLY A 1 88 ? 10.436 18.856 -7.041 1.00 69.62 88 GLY A CA 1
ATOM 638 C C . GLY A 1 88 ? 10.720 18.664 -8.538 1.00 69.62 88 GLY A C 1
ATOM 639 O O . GLY A 1 88 ? 9.905 18.097 -9.271 1.00 69.62 88 GLY A O 1
ATOM 640 N N . PRO A 1 89 ? 11.888 19.110 -9.044 1.00 66.00 89 PRO A N 1
ATOM 641 C CA . PRO 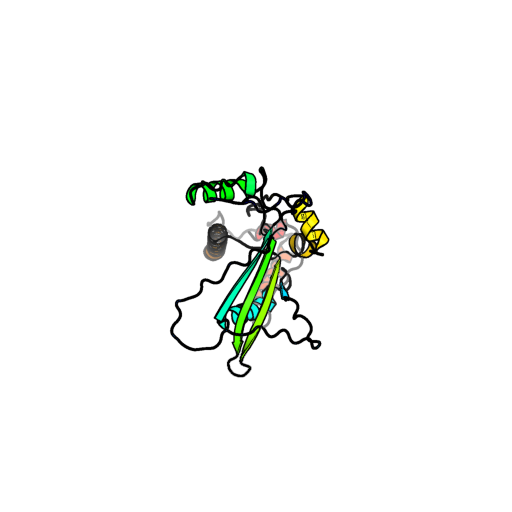A 1 89 ? 12.303 18.752 -10.396 1.00 66.00 89 PRO A CA 1
ATOM 642 C C . PRO A 1 89 ? 12.392 17.220 -10.529 1.00 66.00 89 PRO A C 1
ATOM 644 O O . PRO A 1 89 ? 12.426 16.496 -9.529 1.00 66.00 89 PRO A O 1
ATOM 647 N N . SER A 1 90 ? 12.393 16.712 -11.768 1.00 63.69 90 SER A N 1
ATOM 648 C CA . SER A 1 90 ? 12.382 15.263 -12.038 1.00 63.69 90 SER A CA 1
ATOM 649 C C . SER A 1 90 ? 13.407 14.510 -11.175 1.00 63.69 90 SER A C 1
ATOM 651 O O . SER A 1 90 ? 14.464 15.062 -10.873 1.00 63.69 90 SER A O 1
ATOM 653 N N . VAL A 1 91 ? 13.152 13.251 -10.798 1.00 66.19 91 VAL A N 1
ATOM 654 C CA . VAL A 1 91 ? 14.081 12.461 -9.952 1.00 66.19 91 VAL A CA 1
ATOM 655 C C . VAL A 1 91 ? 15.510 12.445 -10.518 1.00 66.19 91 VAL A C 1
ATOM 657 O O . VAL A 1 91 ? 16.486 12.506 -9.768 1.00 66.19 91 VAL A O 1
ATOM 660 N N . SER A 1 92 ? 15.638 12.442 -11.849 1.00 65.56 92 SER A N 1
ATOM 661 C CA . SER A 1 92 ? 16.909 12.564 -12.574 1.00 65.56 92 SER A CA 1
ATOM 662 C C . SER A 1 92 ? 17.621 13.905 -12.383 1.00 65.56 92 SER A C 1
ATOM 664 O O . SER A 1 92 ? 18.838 13.972 -12.477 1.00 65.56 92 SER A O 1
ATOM 666 N N . THR A 1 93 ? 16.878 14.979 -12.136 1.00 68.00 93 THR A N 1
ATOM 667 C CA . THR A 1 93 ? 17.420 16.306 -11.819 1.00 68.00 93 THR A CA 1
ATOM 668 C C . THR A 1 93 ? 17.691 16.456 -10.323 1.00 68.00 93 THR A C 1
ATOM 670 O O . THR A 1 93 ? 18.633 17.142 -9.938 1.00 68.00 93 THR A O 1
ATOM 673 N N . LEU A 1 94 ? 16.870 15.827 -9.478 1.00 71.25 94 LEU A N 1
ATOM 674 C CA . LEU A 1 94 ? 17.009 15.887 -8.027 1.00 71.25 94 LEU A CA 1
ATOM 675 C C . LEU A 1 94 ? 18.247 15.116 -7.548 1.00 71.25 94 LEU A C 1
ATOM 677 O O . LEU A 1 94 ? 19.004 15.601 -6.703 1.00 71.25 94 LEU A O 1
ATOM 681 N N . THR A 1 95 ? 18.457 13.920 -8.099 1.00 73.81 95 THR A N 1
ATOM 682 C CA . THR A 1 95 ? 19.567 13.049 -7.715 1.00 73.81 95 THR A CA 1
ATOM 683 C C . THR A 1 95 ? 20.730 13.206 -8.689 1.00 73.81 95 THR A C 1
ATOM 685 O O . THR A 1 95 ? 20.631 12.872 -9.867 1.00 73.81 95 THR A O 1
ATOM 688 N N . ASN A 1 96 ? 21.851 13.731 -8.200 1.00 75.94 96 ASN A N 1
ATOM 689 C CA . ASN A 1 96 ? 23.066 13.866 -8.994 1.00 75.94 96 ASN A CA 1
ATOM 690 C C . ASN A 1 96 ? 23.785 12.507 -9.035 1.00 75.94 96 ASN A C 1
ATOM 692 O O . ASN A 1 96 ? 23.794 11.771 -8.046 1.00 75.94 96 ASN A O 1
ATOM 696 N N . GLY A 1 97 ? 24.424 12.167 -10.157 1.00 81.38 97 GLY A N 1
ATOM 697 C CA . GLY A 1 97 ? 25.255 10.959 -10.273 1.00 81.38 97 GLY A CA 1
ATOM 698 C C . GLY A 1 97 ? 26.435 10.928 -9.293 1.00 81.38 97 GLY A C 1
ATOM 699 O O . GLY A 1 97 ? 26.989 9.864 -9.045 1.00 81.38 97 GLY A O 1
ATOM 700 N N . PHE A 1 98 ? 26.778 12.078 -8.711 1.00 88.12 98 PHE A N 1
ATOM 701 C CA . PHE A 1 98 ? 27.824 12.234 -7.700 1.00 88.12 98 PHE A CA 1
ATOM 702 C C . PHE A 1 98 ? 27.317 12.245 -6.252 1.00 88.12 98 PHE A C 1
ATOM 704 O O . PHE A 1 98 ? 28.131 12.398 -5.347 1.00 88.12 98 PHE A O 1
ATOM 711 N N . ASP A 1 99 ? 26.008 12.105 -6.019 1.00 91.19 99 ASP A N 1
ATOM 712 C CA . ASP A 1 99 ? 25.476 12.044 -4.654 1.00 91.19 99 ASP A CA 1
ATOM 713 C C . ASP A 1 99 ? 26.044 10.825 -3.917 1.00 91.19 99 ASP A C 1
ATOM 715 O O . ASP A 1 99 ? 26.000 9.697 -4.421 1.00 91.19 99 ASP A O 1
ATOM 719 N N . THR A 1 100 ? 26.500 11.035 -2.685 1.00 94.31 100 THR A N 1
ATOM 720 C CA . THR A 1 100 ? 26.725 9.937 -1.745 1.00 94.31 100 THR A CA 1
ATOM 721 C C . THR A 1 100 ? 25.400 9.222 -1.435 1.00 94.31 100 THR A C 1
ATOM 723 O O . THR A 1 100 ? 24.320 9.809 -1.587 1.00 94.31 100 THR A O 1
ATOM 726 N N . PRO A 1 101 ? 25.433 7.957 -0.969 1.00 94.81 101 PRO A N 1
ATOM 727 C CA . PRO A 1 101 ? 24.216 7.248 -0.575 1.00 94.81 101 PRO A CA 1
ATOM 728 C C . PRO A 1 101 ? 23.363 8.017 0.446 1.00 94.81 101 PRO A C 1
ATOM 730 O O . PRO A 1 101 ? 22.141 8.050 0.316 1.00 94.81 101 PRO A O 1
ATOM 733 N N . GLU A 1 102 ? 24.004 8.688 1.408 1.00 95.69 102 GLU A N 1
ATOM 734 C CA . GLU A 1 102 ? 23.322 9.496 2.426 1.00 95.69 102 GLU A CA 1
ATOM 735 C C . GLU A 1 102 ? 22.639 10.727 1.815 1.00 95.69 102 GLU A C 1
ATOM 737 O O . GLU A 1 102 ? 21.457 10.967 2.054 1.00 95.69 102 GLU A O 1
ATOM 742 N N . GLU A 1 103 ? 23.333 11.487 0.962 1.00 93.12 103 GLU A N 1
ATOM 743 C CA . GLU A 1 103 ? 22.744 12.656 0.294 1.00 93.12 103 GLU A CA 1
ATOM 744 C C . GLU A 1 103 ? 21.555 12.263 -0.583 1.00 93.12 103 GLU A C 1
ATOM 746 O O . GLU A 1 103 ? 20.512 12.922 -0.565 1.00 93.12 103 GLU A O 1
ATOM 751 N N . ARG A 1 104 ? 21.687 11.157 -1.323 1.00 91.88 104 ARG A N 1
ATOM 752 C CA . ARG A 1 104 ? 20.603 10.611 -2.141 1.00 91.88 104 ARG A CA 1
ATOM 753 C C . ARG A 1 104 ? 19.407 10.217 -1.277 1.00 91.88 104 ARG A C 1
ATOM 755 O O . ARG A 1 104 ? 18.279 10.561 -1.631 1.00 91.88 104 ARG A O 1
ATOM 762 N N . TYR A 1 105 ? 19.640 9.543 -0.150 1.00 93.25 105 TYR A N 1
ATOM 763 C CA . TYR A 1 105 ? 18.586 9.184 0.797 1.00 93.25 105 TYR A CA 1
ATOM 764 C C . TYR A 1 105 ? 17.859 10.424 1.330 1.00 93.25 105 TYR A C 1
ATOM 766 O O . TYR A 1 105 ? 16.634 10.481 1.253 1.00 93.25 105 TYR A O 1
ATOM 774 N N . GLN A 1 106 ? 18.585 11.447 1.790 1.00 92.81 106 GLN A N 1
ATOM 775 C CA . GLN A 1 106 ? 17.968 12.665 2.330 1.00 92.81 106 GLN A CA 1
ATOM 776 C C . GLN A 1 106 ? 17.137 13.414 1.282 1.00 92.81 106 GLN A C 1
ATOM 778 O O . GLN A 1 106 ? 16.048 13.903 1.588 1.00 92.81 106 GLN A O 1
ATOM 783 N N . LYS A 1 107 ? 17.603 13.467 0.028 1.00 90.38 107 LYS A N 1
ATOM 784 C CA . LYS A 1 107 ? 16.843 14.065 -1.078 1.00 90.38 107 LYS A CA 1
ATOM 785 C C . LYS A 1 107 ? 15.551 13.301 -1.363 1.00 90.38 107 LYS A C 1
ATOM 787 O O . LYS A 1 107 ? 14.496 13.922 -1.432 1.00 90.38 107 LYS A O 1
ATOM 792 N N . LEU A 1 108 ? 15.612 11.974 -1.486 1.00 90.50 108 LEU A N 1
ATOM 793 C CA . LEU A 1 108 ? 14.423 11.145 -1.724 1.00 90.50 108 LEU A CA 1
ATOM 794 C C . LEU A 1 108 ? 13.447 11.216 -0.547 1.00 90.50 108 LEU A C 1
ATOM 796 O O . LEU A 1 108 ? 12.251 11.407 -0.743 1.00 90.50 108 LEU A O 1
ATOM 800 N N . LYS A 1 109 ? 13.960 11.157 0.685 1.00 91.44 109 LYS A N 1
ATOM 801 C CA . LYS A 1 109 ? 13.153 11.308 1.895 1.00 91.44 109 LYS A CA 1
ATOM 802 C C . LYS A 1 109 ? 12.384 12.629 1.895 1.00 91.44 109 LYS A C 1
ATOM 804 O O . LYS A 1 109 ? 11.216 12.650 2.257 1.00 91.44 109 LYS A O 1
ATOM 809 N N . LYS A 1 110 ? 13.036 13.721 1.492 1.00 90.06 110 LYS A N 1
ATOM 810 C CA . LYS A 1 110 ? 12.434 15.056 1.475 1.00 90.06 110 LYS A CA 1
ATOM 811 C C . LYS A 1 110 ? 11.396 15.246 0.366 1.00 90.06 110 LYS A C 1
ATOM 813 O O . LYS A 1 110 ? 10.432 15.955 0.597 1.00 90.06 110 LYS A O 1
ATOM 818 N N . HIS A 1 111 ? 11.618 14.661 -0.810 1.00 88.75 111 HIS A N 1
ATOM 819 C CA . HIS A 1 111 ? 10.859 14.992 -2.025 1.00 88.75 111 HIS A CA 1
ATOM 820 C C . HIS A 1 111 ? 9.896 13.900 -2.505 1.00 88.75 111 HIS A C 1
ATOM 822 O O . HIS A 1 111 ? 9.116 14.127 -3.430 1.00 88.75 111 HIS A O 1
ATOM 828 N N . SER A 1 112 ? 9.964 12.703 -1.916 1.00 89.25 112 SER A N 1
ATOM 829 C CA . SER A 1 112 ? 9.162 11.553 -2.350 1.00 89.25 112 SER A CA 1
ATOM 830 C C . SER A 1 112 ? 8.271 10.966 -1.252 1.00 89.25 112 SER A C 1
ATOM 832 O O . SER A 1 112 ? 7.333 10.245 -1.573 1.00 89.25 112 SER A O 1
ATOM 834 N N . MET A 1 113 ? 8.514 11.265 0.030 1.00 92.44 113 MET A N 1
ATOM 835 C CA . MET A 1 113 ? 7.760 10.644 1.135 1.00 92.44 113 MET A CA 1
ATOM 836 C C . MET A 1 113 ? 6.360 11.226 1.359 1.00 92.44 113 MET A C 1
ATOM 838 O O . MET A 1 113 ? 5.559 10.599 2.046 1.00 92.44 113 MET A O 1
ATOM 842 N N . ASP A 1 114 ? 6.047 12.378 0.762 1.00 94.00 114 ASP A N 1
ATOM 843 C CA . ASP A 1 114 ? 4.702 12.967 0.805 1.00 94.00 114 ASP A CA 1
ATOM 844 C C . ASP A 1 114 ? 3.729 12.285 -0.180 1.00 94.00 114 ASP A C 1
ATOM 846 O O . ASP A 1 114 ? 2.517 12.522 -0.131 1.00 94.00 114 ASP A O 1
ATOM 850 N N . PHE A 1 115 ? 4.234 11.428 -1.078 1.00 95.88 115 PHE A N 1
ATOM 851 C CA . PHE A 1 115 ? 3.405 10.598 -1.950 1.00 95.88 115 PHE A CA 1
ATOM 852 C C . PHE A 1 115 ? 2.985 9.311 -1.248 1.00 95.88 115 PHE A C 1
ATOM 854 O O . PHE A 1 115 ? 3.744 8.675 -0.519 1.00 95.88 115 PHE A O 1
ATOM 861 N N . LEU A 1 116 ? 1.754 8.898 -1.518 1.00 97.00 116 LEU A N 1
ATOM 862 C CA . LEU A 1 116 ? 1.163 7.709 -0.943 1.00 97.00 116 LEU A CA 1
ATOM 863 C C . LEU A 1 116 ? 1.449 6.496 -1.832 1.00 97.00 116 LEU A C 1
ATOM 865 O O . LEU A 1 116 ? 1.074 6.487 -3.002 1.00 97.00 116 LEU A O 1
ATOM 869 N N . LEU A 1 117 ? 2.029 5.444 -1.257 1.00 97.38 117 LEU A N 1
ATOM 870 C CA . LEU A 1 117 ? 1.919 4.089 -1.798 1.00 97.38 117 LEU A CA 1
ATOM 871 C C . LEU A 1 117 ? 0.484 3.611 -1.561 1.00 97.38 117 LEU A C 1
ATOM 873 O O . LEU A 1 117 ? 0.094 3.407 -0.414 1.00 97.38 117 LEU A O 1
ATOM 877 N N . PHE A 1 118 ? -0.308 3.448 -2.617 1.00 94.94 118 PHE A N 1
ATOM 878 C CA . PHE A 1 118 ? -1.729 3.090 -2.480 1.00 94.94 118 PHE A CA 1
ATOM 879 C C . PHE A 1 118 ? -2.124 1.746 -3.097 1.00 94.94 118 PHE A C 1
ATOM 881 O O . PHE A 1 118 ? -3.242 1.269 -2.890 1.00 94.94 118 PHE A O 1
ATOM 888 N N . GLN A 1 119 ? -1.206 1.100 -3.814 1.00 98.06 119 GLN A N 1
ATOM 889 C CA . GLN A 1 119 ? -1.322 -0.294 -4.206 1.00 98.06 119 GLN A CA 1
ATOM 890 C C . GLN A 1 119 ? 0.013 -0.975 -3.945 1.00 98.06 119 GLN A C 1
ATOM 892 O O . GLN A 1 119 ? 1.044 -0.529 -4.435 1.00 98.06 119 GLN A O 1
ATOM 897 N N . PHE A 1 120 ? -0.027 -2.061 -3.186 1.00 98.25 120 PHE A N 1
ATOM 898 C CA . PHE A 1 120 ? 1.116 -2.920 -2.928 1.00 98.25 120 PHE A CA 1
ATOM 899 C C . PHE A 1 120 ? 0.900 -4.250 -3.651 1.00 98.25 120 PHE A C 1
ATOM 901 O O . PHE A 1 120 ? -0.054 -4.976 -3.362 1.00 98.25 120 PHE A O 1
ATOM 908 N N . GLY A 1 121 ? 1.748 -4.542 -4.629 1.00 98.00 121 GLY A N 1
ATOM 909 C CA . GLY A 1 121 ? 1.796 -5.814 -5.333 1.00 98.00 121 GLY A CA 1
ATOM 910 C C . GLY A 1 121 ? 2.692 -6.795 -4.586 1.00 98.00 121 GLY A C 1
ATOM 911 O O . GLY A 1 121 ? 3.819 -6.465 -4.229 1.00 98.00 121 GLY A O 1
ATOM 912 N N . LEU A 1 122 ? 2.201 -8.012 -4.368 1.00 97.88 122 LEU A N 1
ATOM 913 C CA . LEU A 1 122 ? 2.962 -9.118 -3.790 1.00 97.88 122 LEU A CA 1
ATOM 914 C C . LEU A 1 122 ? 2.806 -10.343 -4.678 1.00 97.88 122 LEU A C 1
ATOM 916 O O . LEU A 1 122 ? 1.688 -10.756 -4.978 1.00 97.88 122 LEU A O 1
ATOM 920 N N . CYS A 1 123 ? 3.912 -10.968 -5.051 1.00 98.38 123 CYS A N 1
ATOM 921 C CA . CYS A 1 123 ? 3.905 -12.251 -5.730 1.00 98.38 123 CYS A CA 1
ATOM 922 C C . CYS A 1 123 ? 4.803 -13.230 -4.988 1.00 98.38 123 CYS A C 1
ATOM 924 O O . CYS A 1 123 ? 5.992 -12.970 -4.813 1.00 98.38 123 CYS A O 1
ATOM 926 N N . SER A 1 124 ? 4.238 -14.356 -4.570 1.00 98.06 124 SER A N 1
ATOM 927 C CA . SER A 1 124 ? 4.990 -15.443 -3.962 1.00 98.06 124 SER A CA 1
ATOM 928 C C . SER A 1 124 ? 5.332 -16.508 -4.999 1.00 98.06 124 SER A C 1
ATOM 930 O O . SER A 1 124 ? 4.552 -16.742 -5.929 1.00 98.06 124 SER A O 1
ATOM 932 N N . PHE A 1 125 ? 6.514 -17.110 -4.867 1.00 97.88 125 PHE A N 1
ATOM 933 C CA . PHE A 1 125 ? 7.043 -18.109 -5.791 1.00 97.88 125 PHE A CA 1
ATOM 934 C C . PHE A 1 125 ? 7.486 -19.343 -5.018 1.00 97.88 125 PHE A C 1
ATOM 936 O O . PHE A 1 125 ? 8.297 -19.243 -4.104 1.00 97.88 125 PHE A O 1
ATOM 943 N N . LYS A 1 126 ? 6.973 -20.505 -5.419 1.00 98.06 126 LYS A N 1
ATOM 944 C CA . LYS A 1 126 ? 7.342 -21.816 -4.880 1.00 98.06 126 LYS A CA 1
ATOM 945 C C . LYS A 1 126 ? 7.736 -22.729 -6.027 1.00 98.06 126 LYS A C 1
ATOM 947 O O . LYS A 1 126 ? 6.973 -22.866 -6.986 1.00 98.06 126 LYS A O 1
ATOM 952 N N . TYR A 1 127 ? 8.910 -23.329 -5.965 1.00 97.56 127 TYR A N 1
ATOM 953 C CA . TYR A 1 127 ? 9.379 -24.272 -6.959 1.00 97.56 127 TYR A CA 1
ATOM 954 C C . TYR A 1 127 ? 8.760 -25.644 -6.702 1.00 97.56 127 TYR A C 1
ATOM 956 O O . TYR A 1 127 ? 8.921 -26.254 -5.648 1.00 97.56 127 TYR A O 1
ATOM 964 N N . ASP A 1 128 ? 8.032 -26.141 -7.691 1.00 96.69 128 ASP A N 1
ATOM 965 C CA . ASP A 1 128 ? 7.524 -27.499 -7.700 1.00 96.69 128 ASP A CA 1
ATOM 966 C C . ASP A 1 128 ? 8.564 -28.411 -8.351 1.00 96.69 128 ASP A C 1
ATOM 968 O O . ASP A 1 128 ? 8.759 -28.390 -9.568 1.00 96.69 128 ASP A O 1
ATOM 972 N N . HIS A 1 129 ? 9.225 -29.226 -7.531 1.00 95.44 129 HIS A N 1
ATOM 973 C CA . HIS A 1 129 ? 10.224 -30.189 -7.990 1.00 95.44 129 HIS A CA 1
ATOM 974 C C . HIS A 1 129 ? 9.635 -31.325 -8.833 1.00 95.44 129 HIS A C 1
ATOM 976 O O . HIS A 1 129 ? 10.366 -31.929 -9.615 1.00 95.44 129 HIS A O 1
ATOM 982 N N . THR A 1 130 ? 8.342 -31.632 -8.686 1.00 96.69 130 THR A N 1
ATOM 983 C CA . THR A 1 130 ? 7.696 -32.717 -9.437 1.00 96.69 130 THR A CA 1
ATOM 984 C C . THR A 1 130 ? 7.411 -32.302 -10.874 1.00 96.69 130 THR A C 1
ATOM 986 O O . THR A 1 130 ? 7.673 -33.060 -11.805 1.00 96.69 130 THR A O 1
ATOM 989 N N . GLU A 1 131 ? 6.943 -31.068 -11.061 1.00 94.94 131 GLU A N 1
ATOM 990 C CA . GLU A 1 131 ? 6.660 -30.488 -12.374 1.00 94.94 131 GLU A CA 1
ATOM 991 C C . GLU A 1 131 ? 7.811 -29.620 -12.921 1.00 94.94 131 GLU A C 1
ATOM 993 O O . GLU A 1 131 ? 7.701 -29.068 -14.016 1.00 94.94 131 GLU A O 1
ATOM 998 N N . ALA A 1 132 ? 8.907 -29.492 -12.167 1.00 95.94 132 ALA A N 1
ATOM 999 C CA . ALA A 1 132 ? 10.086 -28.680 -12.476 1.00 95.94 132 ALA A CA 1
ATOM 1000 C C . ALA A 1 132 ? 9.764 -27.222 -12.872 1.00 95.94 132 ALA A C 1
ATOM 1002 O O . ALA A 1 132 ? 10.397 -26.649 -13.764 1.00 95.94 132 ALA A O 1
ATOM 1003 N N . LYS A 1 133 ? 8.781 -26.601 -12.209 1.00 96.44 133 LYS A N 1
ATOM 1004 C CA . LYS A 1 133 ? 8.264 -25.261 -12.546 1.00 96.44 133 LYS A CA 1
ATOM 1005 C C . LYS A 1 133 ? 7.993 -24.425 -11.298 1.00 96.44 133 LYS A C 1
ATOM 1007 O O . LYS A 1 133 ? 7.765 -24.961 -10.222 1.00 96.44 133 LYS A O 1
ATOM 1012 N N . TYR A 1 134 ? 7.907 -23.106 -11.458 1.00 95.62 134 TYR A N 1
ATOM 1013 C CA . TYR A 1 134 ? 7.428 -22.229 -10.388 1.00 95.62 134 TYR A CA 1
ATOM 1014 C C . TYR A 1 134 ? 5.900 -22.140 -10.360 1.00 95.62 134 TYR A C 1
ATOM 1016 O O . TYR A 1 134 ? 5.252 -21.883 -11.377 1.00 95.62 134 TYR A O 1
ATOM 1024 N N . ILE A 1 135 ? 5.339 -22.293 -9.165 1.00 95.69 135 ILE A N 1
ATOM 1025 C CA . ILE A 1 135 ? 3.960 -21.965 -8.822 1.00 95.69 135 ILE A CA 1
ATOM 1026 C C . ILE A 1 135 ? 3.964 -20.557 -8.229 1.00 95.69 135 ILE A C 1
ATOM 1028 O O . ILE A 1 135 ? 4.705 -20.277 -7.288 1.00 95.69 135 ILE A O 1
ATOM 1032 N N . MET A 1 136 ? 3.138 -19.674 -8.793 1.00 96.25 136 MET A N 1
ATOM 1033 C CA . MET A 1 136 ? 3.038 -18.278 -8.368 1.00 96.25 136 MET A CA 1
ATOM 1034 C C . MET A 1 136 ? 1.660 -17.955 -7.789 1.00 96.25 136 MET A C 1
ATOM 1036 O O . MET A 1 136 ? 0.637 -18.361 -8.349 1.00 96.25 136 MET A O 1
ATOM 1040 N N . LYS A 1 137 ? 1.631 -17.188 -6.696 1.00 97.00 137 LYS A N 1
ATOM 1041 C CA . LYS A 1 137 ? 0.408 -16.611 -6.114 1.00 97.00 137 LYS A CA 1
ATOM 1042 C C . LYS A 1 137 ? 0.594 -15.091 -6.026 1.00 97.00 137 LYS A C 1
ATOM 1044 O O . LYS A 1 137 ? 1.483 -14.621 -5.322 1.00 97.00 137 LYS A O 1
ATOM 1049 N N . SER A 1 138 ? -0.217 -14.323 -6.758 1.00 96.88 138 SER A N 1
ATOM 1050 C CA . SER A 1 138 ? -0.094 -12.857 -6.838 1.00 96.88 138 SER A CA 1
ATOM 1051 C C . SER A 1 138 ? -1.283 -12.140 -6.196 1.00 96.88 138 SER A C 1
ATOM 1053 O O . SER A 1 138 ? -2.433 -12.539 -6.397 1.00 96.88 138 SER A O 1
ATOM 1055 N N . PHE A 1 139 ? -1.012 -11.045 -5.490 1.00 97.12 139 PHE A N 1
ATOM 1056 C CA . PHE A 1 139 ? -1.970 -10.234 -4.742 1.00 97.12 139 PHE A CA 1
ATOM 1057 C C . PHE A 1 139 ? -1.739 -8.746 -5.016 1.00 97.12 139 PHE A C 1
ATOM 1059 O O . PHE A 1 139 ? -0.597 -8.297 -5.037 1.00 97.12 139 PHE A O 1
ATOM 1066 N N . ASN A 1 140 ? -2.825 -7.987 -5.168 1.00 97.19 140 ASN A N 1
ATOM 1067 C CA . ASN A 1 140 ? -2.792 -6.527 -5.265 1.00 97.19 140 ASN A CA 1
ATOM 1068 C C . ASN A 1 140 ? -3.561 -5.937 -4.082 1.00 97.19 140 ASN A C 1
ATOM 1070 O O . ASN A 1 140 ? -4.793 -5.983 -4.069 1.00 97.19 140 ASN A O 1
ATOM 1074 N N . PHE A 1 141 ? -2.850 -5.390 -3.101 1.00 98.19 141 PHE A N 1
ATOM 1075 C CA . PHE A 1 141 ? -3.436 -4.767 -1.916 1.00 98.19 141 PHE A CA 1
ATOM 1076 C C . PHE A 1 141 ? -3.668 -3.287 -2.168 1.00 98.19 141 PHE A C 1
ATOM 1078 O O . PHE A 1 141 ? -2.713 -2.535 -2.328 1.00 98.19 141 PHE A O 1
ATOM 1085 N N . TYR A 1 142 ? -4.927 -2.860 -2.182 1.00 98.19 142 TYR A N 1
ATOM 1086 C CA . TYR A 1 142 ? -5.269 -1.444 -2.256 1.00 98.19 142 TYR A CA 1
ATOM 1087 C C . TYR A 1 142 ? -5.318 -0.893 -0.836 1.00 98.19 142 TYR A C 1
ATOM 1089 O O . TYR A 1 142 ? -6.163 -1.311 -0.046 1.00 98.19 142 TYR A O 1
ATOM 1097 N N . ILE A 1 143 ? -4.409 0.017 -0.498 1.00 97.69 143 ILE A N 1
ATOM 1098 C CA . ILE A 1 143 ? -4.227 0.536 0.863 1.00 97.69 143 ILE A CA 1
ATOM 1099 C C . ILE A 1 143 ? -4.522 2.033 0.907 1.00 97.69 143 ILE A C 1
ATOM 1101 O O . ILE A 1 143 ? -4.265 2.759 -0.052 1.00 97.69 143 ILE A O 1
ATOM 1105 N N . PHE A 1 144 ? -5.099 2.504 2.012 1.00 97.62 144 PHE A N 1
ATOM 1106 C CA . PHE A 1 144 ? -5.407 3.923 2.189 1.00 97.62 144 PHE A CA 1
ATOM 1107 C C . PHE A 1 144 ? -5.404 4.298 3.679 1.00 97.62 144 PHE A C 1
ATOM 1109 O O . PHE A 1 144 ? -6.045 3.589 4.461 1.00 97.62 144 PHE A O 1
ATOM 1116 N N . PRO A 1 145 ? -4.748 5.403 4.094 1.00 95.62 145 PRO A N 1
ATOM 1117 C CA . PRO A 1 145 ? -4.636 5.811 5.495 1.00 95.62 145 PRO A CA 1
ATOM 1118 C C . PRO A 1 145 ? -5.946 6.429 6.000 1.00 95.62 145 PRO A C 1
ATOM 1120 O O . PRO A 1 145 ? -6.044 7.619 6.286 1.00 95.62 145 PRO A O 1
ATOM 1123 N N . LYS A 1 146 ? -7.006 5.621 6.075 1.00 92.12 146 LYS A N 1
ATOM 1124 C CA . LYS A 1 146 ? -8.299 6.055 6.603 1.00 92.12 146 LYS A CA 1
ATOM 1125 C C . LYS A 1 146 ? -8.169 6.272 8.119 1.00 92.12 146 LYS A C 1
ATOM 1127 O O . LYS A 1 146 ? -7.884 5.293 8.813 1.00 92.12 146 LYS A O 1
ATOM 1132 N N . PRO A 1 147 ? -8.470 7.473 8.651 1.00 89.69 147 PRO A N 1
ATOM 1133 C CA . PRO A 1 147 ? -8.457 7.708 10.092 1.00 89.69 147 PRO A CA 1
ATOM 1134 C C . PRO A 1 147 ? -9.358 6.702 10.815 1.00 89.69 147 PRO A C 1
ATOM 1136 O O . PRO A 1 147 ? -10.516 6.500 10.430 1.00 89.69 147 PRO A O 1
ATOM 1139 N N . PHE A 1 148 ? -8.823 6.046 11.847 1.00 85.75 148 PHE A N 1
ATOM 1140 C CA . PHE A 1 148 ? -9.550 5.015 12.589 1.00 85.75 148 PHE A CA 1
ATOM 1141 C C . PHE A 1 148 ? -10.670 5.620 13.450 1.00 85.75 148 PHE A C 1
ATOM 1143 O O . PHE A 1 148 ? -11.776 5.084 13.512 1.00 85.75 148 PHE A O 1
ATOM 1150 N N . ASN A 1 149 ? -10.409 6.765 14.084 1.00 84.31 149 ASN A N 1
ATOM 1151 C CA . ASN A 1 149 ? -11.386 7.547 14.837 1.00 84.31 149 ASN A CA 1
ATOM 1152 C C . ASN A 1 149 ? -11.085 9.058 14.719 1.00 84.31 149 ASN A C 1
ATOM 1154 O O . ASN A 1 149 ? -10.131 9.458 14.060 1.00 84.31 149 ASN A O 1
ATOM 1158 N N . ARG A 1 150 ? -11.896 9.915 15.360 1.00 83.88 150 ARG A N 1
ATOM 1159 C CA . ARG A 1 150 ? -11.731 11.385 15.301 1.00 83.88 150 ARG A CA 1
ATOM 1160 C C . ARG A 1 150 ? -10.428 11.908 15.921 1.00 83.88 150 ARG A C 1
ATOM 1162 O O . ARG A 1 150 ? -10.062 13.042 15.651 1.00 83.88 150 ARG A O 1
ATOM 1169 N N . SER A 1 151 ? -9.781 11.117 16.773 1.00 81.69 151 SER A N 1
ATOM 1170 C CA . SER A 1 151 ? -8.487 11.438 17.388 1.00 81.69 151 SER A CA 1
ATOM 1171 C C . SER A 1 151 ? -7.297 10.862 16.617 1.00 81.69 151 SER A C 1
ATOM 1173 O O . SER A 1 151 ? -6.159 11.154 16.968 1.00 81.69 151 SER A O 1
ATOM 1175 N N . SER A 1 152 ? -7.533 10.038 15.591 1.00 84.31 152 SER A N 1
ATOM 1176 C CA . SER A 1 152 ? -6.465 9.503 14.750 1.00 84.31 152 SER A CA 1
ATOM 1177 C C . SER A 1 152 ? -5.869 10.601 13.865 1.00 84.31 152 SER A C 1
ATOM 1179 O O . SER A 1 152 ? -6.610 11.493 13.441 1.00 84.31 152 SER A O 1
ATOM 1181 N N . PRO A 1 153 ? -4.566 10.526 13.541 1.00 85.75 153 PRO A N 1
ATOM 1182 C CA . PRO A 1 153 ? -3.951 11.429 12.579 1.00 85.75 153 PRO A CA 1
ATOM 1183 C C . PRO A 1 153 ? -4.712 11.439 11.250 1.00 85.75 153 PRO A C 1
ATOM 1185 O O . PRO A 1 153 ? -5.049 10.389 10.702 1.00 85.75 153 PRO A O 1
ATOM 1188 N N . ASP A 1 154 ? -4.976 12.638 10.737 1.00 90.31 154 ASP A N 1
ATOM 1189 C CA . ASP A 1 154 ? -5.535 12.834 9.401 1.00 90.31 154 ASP A CA 1
ATOM 1190 C C . ASP A 1 154 ? -4.384 13.026 8.409 1.00 90.31 154 ASP A C 1
ATOM 1192 O O . ASP A 1 154 ? -3.792 14.107 8.310 1.00 90.31 154 ASP A O 1
ATOM 1196 N N . VAL A 1 155 ? -4.002 11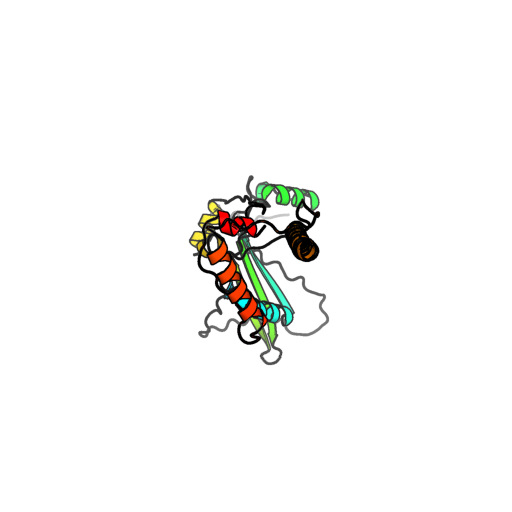.932 7.746 1.00 93.31 155 VAL A N 1
ATOM 1197 C CA . VAL A 1 155 ? -2.830 11.889 6.866 1.00 93.31 155 VAL A CA 1
ATOM 1198 C C . VAL A 1 155 ? -3.086 12.718 5.611 1.00 93.31 155 VAL A C 1
ATOM 1200 O O . VAL A 1 155 ? -3.995 12.444 4.828 1.00 93.31 155 VAL A O 1
ATOM 1203 N N . LYS A 1 156 ? -2.223 13.709 5.384 1.00 95.19 156 LYS A N 1
ATOM 1204 C CA . LYS A 1 156 ? -2.173 14.487 4.143 1.00 95.19 156 LYS A CA 1
ATOM 1205 C C . LYS A 1 156 ? -1.122 13.880 3.225 1.00 95.19 156 LYS A C 1
ATOM 1207 O O . LYS A 1 156 ? -0.014 13.605 3.668 1.00 95.19 156 LYS A O 1
ATOM 1212 N N . PHE A 1 157 ? -1.471 13.706 1.958 1.00 95.88 157 PHE A N 1
ATOM 1213 C CA . PHE A 1 157 ? -0.576 13.191 0.926 1.00 95.88 157 PHE A CA 1
ATOM 1214 C C . PHE A 1 157 ? -0.733 14.007 -0.358 1.00 95.88 157 PHE A C 1
ATOM 1216 O O . PHE A 1 157 ? -1.743 14.687 -0.563 1.00 95.88 157 PHE A O 1
ATOM 1223 N N . VAL A 1 158 ? 0.272 13.934 -1.224 1.00 95.88 158 VAL A N 1
ATOM 1224 C CA . VAL A 1 158 ? 0.320 14.651 -2.501 1.00 95.88 158 VAL A CA 1
ATOM 1225 C C . VAL A 1 158 ? -0.036 13.704 -3.645 1.00 95.88 158 VAL A C 1
ATOM 1227 O O . VAL A 1 158 ? 0.300 12.520 -3.624 1.00 95.88 158 VAL A O 1
ATOM 1230 N N . CYS A 1 159 ? -0.708 14.225 -4.672 1.00 96.12 159 CYS A N 1
ATOM 1231 C CA . CYS A 1 159 ? -0.929 13.531 -5.939 1.00 96.12 159 CYS A CA 1
ATOM 1232 C C . CYS A 1 159 ? -0.228 14.289 -7.065 1.00 96.12 159 CYS A C 1
ATOM 1234 O O . CYS A 1 159 ? -0.435 15.490 -7.233 1.00 96.12 159 CYS A O 1
ATOM 1236 N N . GLN A 1 160 ? 0.557 13.578 -7.870 1.00 95.38 160 GLN A N 1
ATOM 1237 C CA . GLN A 1 160 ? 1.182 14.121 -9.067 1.00 95.38 160 GLN A CA 1
ATOM 1238 C C . GLN A 1 160 ? 0.300 13.823 -10.282 1.00 95.38 160 GLN A C 1
ATOM 1240 O O . GLN A 1 160 ? 0.090 12.661 -10.631 1.00 95.38 160 GLN A O 1
ATOM 1245 N N . SER A 1 161 ? -0.182 14.864 -10.967 1.00 95.56 161 SER A N 1
ATOM 1246 C CA . SER A 1 161 ? -1.149 14.721 -12.066 1.00 95.56 161 SER A CA 1
ATOM 1247 C C . SER A 1 161 ? -0.699 13.746 -13.156 1.00 95.56 161 SER A C 1
ATOM 1249 O O . SER A 1 161 ? -1.501 12.935 -13.604 1.00 95.56 161 SER A O 1
ATOM 1251 N N . SER A 1 162 ? 0.579 13.770 -13.548 1.00 94.81 162 SER A N 1
ATOM 1252 C CA . SER A 1 162 ? 1.107 12.863 -14.577 1.00 94.81 162 SER A CA 1
ATOM 1253 C C . SER A 1 162 ? 1.126 11.398 -14.137 1.00 94.81 162 SER A C 1
ATOM 1255 O O . SER A 1 162 ? 0.933 10.512 -14.962 1.00 94.81 162 SER A O 1
ATOM 1257 N N . SER A 1 163 ? 1.343 11.126 -12.848 1.00 95.38 163 SER A N 1
ATOM 1258 C CA . SER A 1 163 ? 1.330 9.761 -12.310 1.00 95.38 163 SER A CA 1
ATOM 1259 C C . SER A 1 163 ? -0.098 9.227 -12.208 1.00 95.38 163 SER A C 1
ATOM 1261 O O . SER A 1 163 ? -0.355 8.082 -12.568 1.00 95.38 163 SER A O 1
ATOM 1263 N N . ILE A 1 164 ? -1.047 10.077 -11.804 1.00 97.31 164 ILE A N 1
ATOM 1264 C CA . ILE A 1 164 ? -2.475 9.736 -11.801 1.00 97.31 164 ILE A CA 1
ATOM 1265 C C . ILE A 1 164 ? -2.986 9.475 -13.224 1.00 97.31 164 ILE A C 1
ATOM 1267 O O . ILE A 1 164 ? -3.673 8.480 -13.441 1.00 97.31 164 ILE A O 1
ATOM 1271 N N . ASP A 1 165 ? -2.625 10.319 -14.194 1.00 97.50 165 ASP A N 1
ATOM 1272 C CA . ASP A 1 165 ? -2.985 10.135 -15.606 1.00 97.50 165 ASP A CA 1
ATOM 1273 C C . ASP A 1 165 ? -2.406 8.833 -16.181 1.00 97.50 165 ASP A C 1
ATOM 1275 O O . ASP A 1 165 ? -3.127 8.043 -16.794 1.00 97.50 165 ASP A O 1
ATOM 1279 N N . PHE A 1 166 ? -1.133 8.540 -15.889 1.00 96.75 166 PHE A N 1
ATOM 1280 C CA . PHE A 1 166 ? -0.506 7.277 -16.274 1.00 96.75 166 PHE A CA 1
ATOM 1281 C C . PHE A 1 166 ? -1.283 6.072 -15.729 1.00 96.75 166 PHE A C 1
ATOM 1283 O O . PHE A 1 166 ? -1.671 5.198 -16.503 1.00 96.75 166 PHE A O 1
ATOM 1290 N N . LEU A 1 167 ? -1.589 6.044 -14.431 1.00 97.44 167 LEU A N 1
ATOM 1291 C CA . LEU A 1 167 ? -2.348 4.950 -13.819 1.00 97.44 167 LEU A CA 1
ATOM 1292 C C . LEU A 1 167 ? -3.765 4.829 -14.399 1.00 97.44 167 LEU A C 1
ATOM 1294 O O . LEU A 1 167 ? -4.222 3.720 -14.689 1.00 97.44 167 LEU A O 1
ATOM 1298 N N . ALA A 1 168 ? -4.443 5.954 -14.636 1.00 97.25 168 ALA A N 1
ATOM 1299 C CA . ALA A 1 168 ? -5.747 5.974 -15.292 1.00 97.25 168 ALA A CA 1
ATOM 1300 C C . ALA A 1 168 ? -5.681 5.356 -16.700 1.00 97.25 168 ALA A C 1
ATOM 1302 O O . ALA A 1 168 ? -6.534 4.539 -17.052 1.00 97.25 168 ALA A O 1
ATOM 1303 N N . SER A 1 169 ? -4.632 5.668 -17.473 1.00 97.69 169 SER A N 1
ATOM 1304 C CA . SER A 1 169 ? -4.406 5.105 -18.814 1.00 97.69 169 SER A CA 1
ATOM 1305 C C . SER A 1 169 ? -4.192 3.585 -18.809 1.00 97.69 169 SER A C 1
ATOM 1307 O O . SER A 1 169 ? -4.519 2.916 -19.788 1.00 97.69 169 SER A O 1
ATOM 1309 N N . GLN A 1 170 ? -3.692 3.027 -17.700 1.00 97.12 170 GLN A N 1
ATOM 1310 C CA . GLN A 1 170 ? -3.511 1.583 -17.504 1.00 97.12 170 GLN A CA 1
ATOM 1311 C C . GLN A 1 170 ? -4.763 0.889 -16.931 1.00 97.12 170 GLN A C 1
ATOM 1313 O O . GLN A 1 170 ? -4.744 -0.315 -16.673 1.00 97.12 170 GLN A O 1
ATOM 1318 N N . GLY A 1 171 ? -5.866 1.621 -16.733 1.00 96.31 171 GLY A N 1
ATOM 1319 C CA . GLY A 1 171 ? -7.114 1.077 -16.194 1.00 96.31 171 GLY A CA 1
ATOM 1320 C C . GLY A 1 171 ? -7.106 0.881 -14.675 1.00 96.31 171 GLY A C 1
ATOM 1321 O O . GLY A 1 171 ? -7.837 0.026 -14.167 1.00 96.31 171 GLY A O 1
ATOM 1322 N N . PHE A 1 172 ? -6.287 1.641 -13.941 1.00 96.62 172 PHE A N 1
ATOM 1323 C CA . PHE A 1 172 ? -6.295 1.630 -12.480 1.00 96.62 172 PHE A CA 1
ATOM 1324 C C . PHE A 1 172 ? -7.634 2.151 -11.933 1.00 96.62 172 PHE A C 1
ATOM 1326 O O . PHE A 1 172 ? -8.091 3.238 -12.286 1.00 96.62 172 PHE A O 1
ATOM 1333 N N . ASP A 1 173 ? -8.263 1.390 -11.033 1.00 96.62 173 ASP A N 1
ATOM 1334 C CA . ASP A 1 173 ? -9.515 1.792 -10.385 1.00 96.62 173 ASP A CA 1
ATOM 1335 C C . ASP A 1 173 ? -9.244 2.476 -9.042 1.00 96.62 173 ASP A C 1
ATOM 1337 O O . ASP A 1 173 ? -9.083 1.833 -8.002 1.00 96.62 173 ASP A O 1
ATOM 1341 N N . PHE A 1 174 ? -9.239 3.807 -9.059 1.00 97.38 174 PHE A N 1
ATOM 1342 C CA . PHE A 1 174 ? -9.024 4.634 -7.873 1.00 97.38 174 PHE A CA 1
ATOM 1343 C C . PHE A 1 174 ? -10.096 4.459 -6.787 1.00 97.38 174 PHE A C 1
ATOM 1345 O O . PHE A 1 174 ? -9.826 4.755 -5.621 1.00 97.38 174 PHE A O 1
ATOM 1352 N N . ASN A 1 175 ? -11.292 3.945 -7.105 1.00 97.44 175 ASN A N 1
ATOM 1353 C CA . ASN A 1 175 ? -12.299 3.676 -6.073 1.00 97.44 175 ASN A CA 1
ATOM 1354 C C . ASN A 1 175 ? -11.839 2.573 -5.115 1.00 97.44 175 ASN A C 1
ATOM 1356 O O . ASN A 1 175 ? -12.158 2.631 -3.925 1.00 97.44 175 ASN A O 1
ATOM 1360 N N . LYS A 1 176 ? -11.043 1.614 -5.600 1.00 96.94 176 LYS A N 1
ATOM 1361 C CA . LYS A 1 176 ? -10.471 0.554 -4.762 1.00 96.94 176 LYS A CA 1
ATOM 1362 C C . LYS A 1 176 ? -9.541 1.099 -3.686 1.00 96.94 176 LYS A C 1
ATOM 1364 O O . LYS A 1 176 ? -9.493 0.541 -2.600 1.00 96.94 176 LYS A O 1
ATOM 1369 N N . VAL A 1 177 ? -8.871 2.218 -3.965 1.00 97.31 177 VAL A N 1
ATOM 1370 C CA . VAL A 1 177 ? -8.052 2.952 -2.993 1.00 97.31 177 VAL A CA 1
ATOM 1371 C C . VAL A 1 177 ? -8.930 3.844 -2.117 1.00 97.31 177 VAL A C 1
ATOM 1373 O O . VAL A 1 177 ? -9.076 3.609 -0.922 1.00 97.31 177 VAL A O 1
ATOM 1376 N N . PHE A 1 178 ? -9.546 4.874 -2.699 1.00 96.81 178 PHE A N 1
ATOM 1377 C CA . PHE A 1 178 ? -10.106 5.979 -1.914 1.00 96.81 178 PHE A CA 1
ATOM 1378 C C . PHE A 1 178 ? -11.416 5.627 -1.201 1.00 96.81 178 PHE A C 1
ATOM 1380 O O . PHE A 1 178 ? -11.763 6.257 -0.201 1.00 96.81 178 PHE A O 1
ATOM 1387 N N . ARG A 1 179 ? -12.162 4.628 -1.695 1.00 96.00 179 ARG A N 1
ATOM 1388 C CA . ARG A 1 179 ? -13.401 4.157 -1.052 1.00 96.00 179 ARG A CA 1
ATOM 1389 C C . ARG A 1 179 ? -13.182 2.869 -0.272 1.00 96.00 179 ARG A C 1
ATOM 1391 O O . ARG A 1 179 ? -13.652 2.763 0.862 1.00 96.00 179 ARG A O 1
ATOM 1398 N N . ASN A 1 180 ? -12.462 1.923 -0.871 1.00 96.56 180 ASN A N 1
ATOM 1399 C CA . ASN A 1 180 ? -12.349 0.559 -0.359 1.00 96.56 180 ASN A CA 1
ATOM 1400 C C . ASN A 1 180 ? -10.945 0.197 0.140 1.00 96.56 180 ASN A C 1
ATOM 1402 O O . ASN A 1 180 ? -10.704 -0.975 0.421 1.00 96.56 180 ASN A O 1
ATOM 1406 N N . GLY A 1 181 ? -10.037 1.164 0.274 1.00 97.25 181 GLY A N 1
ATOM 1407 C CA . GLY A 1 181 ? -8.665 0.899 0.688 1.00 97.25 181 GLY A CA 1
ATOM 1408 C C . GLY A 1 181 ? -8.593 0.257 2.070 1.00 97.25 181 GLY A C 1
ATOM 1409 O O . GLY A 1 181 ? -9.324 0.627 2.997 1.00 97.25 181 GLY A O 1
ATOM 1410 N N . ILE A 1 182 ? -7.711 -0.729 2.193 1.00 97.69 182 ILE A N 1
ATOM 1411 C CA . ILE A 1 182 ? -7.373 -1.391 3.447 1.00 97.69 182 ILE A CA 1
ATOM 1412 C C . ILE A 1 182 ? -6.687 -0.348 4.347 1.00 97.69 182 ILE A C 1
ATOM 1414 O O . ILE A 1 182 ? -5.671 0.226 3.939 1.00 97.69 182 ILE A O 1
ATOM 1418 N N . PRO A 1 183 ? -7.235 -0.061 5.543 1.00 96.06 183 PRO A N 1
ATOM 1419 C CA . PRO A 1 183 ? -6.593 0.843 6.486 1.00 96.06 183 PRO A CA 1
ATOM 1420 C C . PRO A 1 183 ? -5.341 0.193 7.074 1.00 96.06 183 PRO A C 1
ATOM 1422 O O . PRO A 1 183 ? -5.295 -1.023 7.260 1.00 96.06 183 PRO A O 1
ATOM 1425 N N . TYR A 1 184 ? -4.357 1.013 7.416 1.00 95.12 184 TYR A N 1
ATOM 1426 C CA . TYR A 1 184 ? -3.129 0.580 8.071 1.00 95.12 184 TYR A CA 1
ATOM 1427 C C . TYR A 1 184 ? -2.748 1.565 9.176 1.00 95.12 184 TYR A C 1
ATOM 1429 O O . TYR A 1 184 ? -3.204 2.708 9.179 1.00 95.12 184 TYR A O 1
ATOM 1437 N N . LEU A 1 185 ? -1.927 1.094 10.109 1.00 93.62 185 LEU A N 1
ATOM 1438 C CA . LEU A 1 185 ? -1.286 1.893 11.148 1.00 93.62 185 LEU A CA 1
ATOM 1439 C C . LEU A 1 185 ? 0.205 1.579 11.119 1.00 93.62 185 LEU A C 1
ATOM 1441 O O . LEU A 1 185 ? 0.595 0.447 10.817 1.00 93.62 185 LEU A O 1
ATOM 1445 N N . ASN A 1 186 ? 1.030 2.568 11.434 1.00 93.19 186 ASN A N 1
ATOM 1446 C CA . ASN A 1 186 ? 2.431 2.309 11.737 1.00 93.19 186 ASN A CA 1
ATOM 1447 C C . ASN A 1 186 ? 2.593 1.768 13.173 1.00 93.19 186 ASN A C 1
ATOM 1449 O O . ASN A 1 186 ? 1.642 1.708 13.955 1.00 93.19 186 ASN A O 1
ATOM 1453 N N . GLN A 1 187 ? 3.817 1.370 13.520 1.00 94.44 187 GLN A N 1
ATOM 1454 C CA . GLN A 1 187 ? 4.121 0.747 14.809 1.00 94.44 187 GLN A CA 1
ATOM 1455 C C . GLN A 1 187 ? 3.807 1.651 16.016 1.00 94.44 187 GLN A C 1
ATOM 1457 O O . GLN A 1 187 ? 3.341 1.161 17.047 1.00 94.44 187 GLN A O 1
ATOM 1462 N N . ASP A 1 188 ? 4.056 2.956 15.904 1.00 91.62 188 ASP A N 1
ATOM 1463 C CA . ASP A 1 188 ? 3.824 3.907 16.994 1.00 91.62 188 ASP A CA 1
ATOM 1464 C C . ASP A 1 188 ? 2.330 4.212 17.155 1.00 91.62 188 ASP A C 1
ATOM 1466 O O . ASP A 1 188 ? 1.818 4.223 18.274 1.00 91.62 188 ASP A O 1
ATOM 1470 N N . GLU A 1 189 ? 1.610 4.381 16.045 1.00 90.75 189 GLU A N 1
ATOM 1471 C CA . GLU A 1 189 ? 0.154 4.552 16.032 1.00 90.75 189 GLU A CA 1
ATOM 1472 C C . GLU A 1 189 ? -0.564 3.326 16.609 1.00 90.75 189 GLU A C 1
ATOM 1474 O O . GLU A 1 189 ? -1.491 3.470 17.407 1.00 90.75 189 GLU A O 1
ATOM 1479 N N . GLU A 1 190 ? -0.130 2.115 16.242 1.00 92.38 190 GLU A N 1
ATOM 1480 C CA . GLU A 1 190 ? -0.670 0.874 16.798 1.00 92.38 190 GLU A CA 1
ATOM 1481 C C . GLU A 1 190 ? -0.447 0.805 18.312 1.00 92.38 190 GLU A C 1
ATOM 1483 O O . GLU A 1 190 ? -1.381 0.496 19.058 1.00 92.38 190 GLU A O 1
ATOM 1488 N N . ARG A 1 191 ? 0.772 1.112 18.775 1.00 92.50 191 ARG A N 1
ATOM 1489 C CA . ARG A 1 191 ? 1.115 1.112 20.202 1.00 92.50 191 ARG A CA 1
ATOM 1490 C C . ARG A 1 191 ? 0.221 2.069 20.984 1.00 92.50 191 ARG A C 1
ATOM 1492 O O . ARG A 1 191 ? -0.430 1.643 21.934 1.00 92.50 191 ARG A O 1
ATOM 1499 N N . GLN A 1 192 ? 0.141 3.324 20.544 1.00 89.75 192 GLN A N 1
ATOM 1500 C CA . GLN A 1 192 ? -0.684 4.346 21.191 1.00 89.75 192 GLN A CA 1
ATOM 1501 C C . GLN A 1 192 ? -2.157 3.938 21.227 1.00 89.75 192 GLN A C 1
ATOM 1503 O O . GLN A 1 192 ? -2.841 4.132 22.231 1.00 89.75 192 GLN A O 1
ATOM 1508 N N . LEU A 1 193 ? -2.663 3.348 20.140 1.00 88.69 193 LEU A N 1
ATOM 1509 C CA . LEU A 1 193 ? -4.051 2.910 20.082 1.00 88.69 193 LEU A CA 1
ATOM 1510 C C . LEU A 1 193 ? -4.319 1.757 21.061 1.00 88.69 193 LEU A C 1
ATOM 1512 O O . LEU A 1 193 ? -5.353 1.764 21.727 1.00 88.69 193 LEU A O 1
ATOM 1516 N N . ARG A 1 194 ? -3.399 0.790 21.179 1.00 91.00 194 ARG A N 1
ATOM 1517 C CA . ARG A 1 194 ? -3.498 -0.319 22.145 1.00 91.00 194 ARG A CA 1
ATOM 1518 C C . ARG A 1 194 ? -3.484 0.185 23.587 1.00 91.00 194 ARG A C 1
ATOM 1520 O O . ARG A 1 194 ? -4.375 -0.183 24.346 1.00 91.00 194 ARG A O 1
ATOM 1527 N N . GLU A 1 195 ? -2.558 1.081 23.924 1.00 90.88 195 GLU A N 1
ATOM 1528 C CA . GLU A 1 195 ? -2.469 1.706 25.252 1.00 90.88 195 GLU A CA 1
ATOM 1529 C C . GLU A 1 195 ? -3.777 2.424 25.616 1.00 90.88 195 GLU A C 1
ATOM 1531 O O . GLU A 1 195 ? -4.354 2.167 26.669 1.00 90.88 195 GLU A O 1
ATOM 1536 N N . GLN A 1 196 ? -4.334 3.223 24.699 1.00 87.31 196 GLN A N 1
ATOM 1537 C CA . GLN A 1 196 ? -5.623 3.892 24.916 1.00 87.31 196 GLN A CA 1
ATOM 1538 C C . GLN A 1 196 ? -6.786 2.912 25.131 1.00 87.31 196 GLN A C 1
ATOM 1540 O O . GLN A 1 196 ? -7.716 3.209 25.887 1.00 87.31 196 GLN A O 1
ATOM 1545 N N . TYR A 1 197 ? -6.791 1.766 24.444 1.00 85.69 197 TYR A N 1
ATOM 1546 C CA . TYR A 1 197 ? -7.812 0.736 24.649 1.00 85.69 197 TYR A CA 1
ATOM 1547 C C . TYR A 1 197 ? -7.675 0.064 26.014 1.00 85.69 197 TYR A C 1
ATOM 1549 O O . TYR A 1 197 ? -8.687 -0.135 26.690 1.00 85.69 197 TYR A O 1
ATOM 1557 N N . ASP A 1 198 ? -6.452 -0.246 26.431 1.00 88.56 198 ASP A N 1
ATOM 1558 C CA . ASP A 1 198 ? -6.177 -0.875 27.720 1.00 88.56 198 ASP A CA 1
ATOM 1559 C C . ASP A 1 198 ? -6.458 0.080 28.886 1.00 88.56 198 ASP A C 1
ATOM 1561 O O . ASP A 1 198 ? -7.045 -0.335 29.887 1.00 88.56 198 ASP A O 1
ATOM 1565 N N . GLU A 1 199 ? -6.154 1.371 28.742 1.00 87.94 199 GLU A N 1
ATOM 1566 C CA . GLU A 1 199 ? -6.522 2.413 29.705 1.00 87.94 199 GLU A CA 1
ATOM 1567 C C . GLU A 1 199 ? -8.040 2.550 29.835 1.00 87.94 199 GLU A C 1
ATOM 1569 O O . GLU A 1 199 ? -8.569 2.505 30.946 1.00 87.94 199 GLU A O 1
ATOM 1574 N N . LYS A 1 200 ? -8.770 2.644 28.714 1.00 84.62 200 LYS A N 1
ATOM 1575 C CA . LYS A 1 200 ? -10.244 2.697 28.724 1.00 84.62 200 LYS A CA 1
ATOM 1576 C C . LYS A 1 200 ? -10.851 1.442 29.337 1.00 84.62 200 LYS A C 1
ATOM 1578 O O . LYS A 1 200 ? -11.808 1.535 30.102 1.00 84.62 200 LYS A O 1
ATOM 1583 N N . ARG A 1 201 ? -10.292 0.266 29.037 1.00 82.12 201 ARG A N 1
ATOM 1584 C CA . ARG A 1 201 ? -10.722 -1.005 29.631 1.00 82.12 201 ARG A CA 1
ATOM 1585 C C . ARG A 1 201 ? -10.423 -1.052 31.127 1.00 82.12 201 ARG A C 1
ATOM 1587 O O . ARG A 1 201 ? -11.250 -1.540 31.885 1.00 82.12 201 ARG A O 1
ATOM 1594 N N . SER A 1 202 ? -9.282 -0.524 31.558 1.00 79.19 202 SER A N 1
ATOM 1595 C CA . SER A 1 202 ? -8.898 -0.447 32.970 1.00 79.19 202 SER A CA 1
ATOM 1596 C C . SER A 1 202 ? -9.755 0.555 33.739 1.00 79.19 202 SER A C 1
ATOM 1598 O O . SER A 1 202 ? -10.116 0.284 34.875 1.00 79.19 202 SER A O 1
ATOM 1600 N N . GLN A 1 203 ? -10.158 1.666 33.120 1.00 75.62 203 GLN A N 1
ATOM 1601 C CA . GLN A 1 203 ? -11.125 2.608 33.690 1.00 75.62 203 GLN A CA 1
ATOM 1602 C C . GLN A 1 203 ? -12.532 1.997 33.762 1.00 75.62 203 GLN A C 1
ATOM 1604 O O . GLN A 1 203 ? -13.209 2.147 34.774 1.00 75.62 203 GLN A O 1
ATOM 1609 N N . ALA A 1 204 ? -12.954 1.237 32.745 1.00 65.44 204 ALA A N 1
ATOM 1610 C CA . ALA A 1 204 ? -14.235 0.525 32.749 1.00 65.44 204 ALA A CA 1
ATOM 1611 C C . ALA A 1 204 ? -14.272 -0.639 33.761 1.00 65.44 204 ALA A C 1
ATOM 1613 O O . ALA A 1 204 ? -15.276 -0.839 34.437 1.00 65.44 204 ALA A O 1
ATOM 1614 N N . ASN A 1 205 ? -13.169 -1.374 33.923 1.00 56.34 205 ASN A N 1
ATOM 1615 C CA . ASN A 1 205 ? -13.033 -2.424 34.938 1.00 56.34 205 ASN A CA 1
ATOM 1616 C C . ASN A 1 205 ? -12.784 -1.843 36.341 1.00 56.34 205 ASN A C 1
ATOM 1618 O O . ASN A 1 205 ? -13.215 -2.422 37.330 1.00 56.34 205 ASN A O 1
ATOM 1622 N N . GLY A 1 206 ? -12.136 -0.682 36.439 1.00 48.88 206 GLY A N 1
ATOM 1623 C CA . GLY A 1 206 ? -12.011 0.107 37.664 1.00 48.88 206 GLY A CA 1
ATOM 1624 C C . GLY A 1 206 ? -13.339 0.727 38.095 1.00 48.88 206 GLY A C 1
ATOM 1625 O O . GLY A 1 206 ? -13.535 0.955 39.283 1.00 48.88 206 GLY A O 1
ATOM 1626 N N . ALA A 1 207 ? -14.287 0.900 37.167 1.00 43.62 207 ALA A N 1
ATOM 1627 C CA . ALA A 1 207 ? -15.671 1.245 37.468 1.00 43.62 207 ALA A CA 1
ATOM 1628 C C . ALA A 1 207 ? -16.499 0.057 37.996 1.00 43.62 207 ALA A C 1
ATOM 1630 O O . ALA A 1 207 ? -17.522 0.287 38.630 1.00 43.62 207 ALA A O 1
ATOM 1631 N N . ALA A 1 208 ? -16.042 -1.195 37.848 1.00 41.00 208 ALA A N 1
ATOM 1632 C CA . ALA A 1 208 ? -16.613 -2.321 38.600 1.00 41.00 208 ALA A CA 1
ATOM 1633 C C . ALA A 1 208 ? -16.154 -2.332 40.076 1.00 41.00 208 ALA A C 1
ATOM 1635 O O . ALA A 1 208 ? -16.816 -2.935 40.919 1.00 41.00 208 ALA A O 1
ATOM 1636 N N . THR A 1 209 ? -15.070 -1.613 40.403 1.00 38.62 209 THR A N 1
ATOM 1637 C CA . THR A 1 209 ? -14.636 -1.310 41.783 1.00 38.62 209 THR A CA 1
ATOM 1638 C C . THR A 1 209 ? -14.877 0.157 42.156 1.00 38.62 209 THR A C 1
ATOM 1640 O O . THR A 1 209 ? -14.449 0.609 43.217 1.00 38.62 209 THR A O 1
ATOM 1643 N N . LEU A 1 210 ? -15.634 0.907 41.349 1.00 39.97 210 LEU A N 1
ATOM 1644 C CA . LEU A 1 210 ? -16.420 2.004 41.886 1.00 39.97 210 LEU A CA 1
ATOM 1645 C C . LEU A 1 210 ? -17.628 1.342 42.530 1.00 39.97 210 LEU A C 1
ATOM 1647 O O . LEU A 1 210 ? -18.712 1.237 41.962 1.00 39.97 210 LEU A O 1
ATOM 1651 N N . SER A 1 211 ? -17.419 0.909 43.775 1.00 39.25 211 SER A N 1
ATOM 1652 C CA . SER A 1 211 ? -18.471 1.052 44.766 1.00 39.25 211 SER A CA 1
ATOM 1653 C C . SER A 1 211 ? -19.135 2.392 44.489 1.00 39.25 211 SER A C 1
ATOM 1655 O O . SER A 1 211 ? -18.454 3.421 44.483 1.00 39.25 211 SER A O 1
ATOM 1657 N N . TYR A 1 212 ? -20.423 2.343 44.195 1.00 38.34 212 TYR A N 1
ATOM 1658 C CA . TYR A 1 212 ? -21.322 3.473 44.086 1.00 38.34 212 TYR A CA 1
ATOM 1659 C C . TYR A 1 212 ? -21.286 4.237 45.419 1.00 38.34 212 TYR A C 1
ATOM 1661 O O . TYR A 1 212 ? -22.169 4.110 46.264 1.00 38.34 212 TYR A O 1
ATOM 1669 N N . ILE A 1 213 ? -20.207 4.970 45.686 1.00 42.16 213 ILE A N 1
ATOM 1670 C CA . ILE A 1 213 ? -20.141 5.919 46.784 1.00 42.16 213 ILE A CA 1
ATOM 1671 C C . ILE A 1 213 ? -20.763 7.170 46.198 1.00 42.16 213 ILE A C 1
ATOM 1673 O O . ILE A 1 213 ? -20.094 8.066 45.690 1.00 42.16 213 ILE A O 1
ATOM 1677 N N . SER A 1 214 ? -22.094 7.160 46.243 1.00 40.09 214 SER A N 1
ATOM 1678 C CA . SER A 1 214 ? -22.900 8.367 46.263 1.00 40.09 214 SER A CA 1
ATOM 1679 C C . SER A 1 214 ? -22.199 9.412 47.145 1.00 40.09 214 SER A C 1
ATOM 1681 O O . SER A 1 214 ? -21.694 9.043 48.215 1.00 40.09 214 SER A O 1
ATOM 1683 N N . PRO A 1 215 ? -22.199 10.709 46.783 1.00 40.47 215 PRO A N 1
ATOM 1684 C CA . PRO A 1 215 ? -21.688 11.776 47.647 1.00 40.47 215 PRO A CA 1
ATOM 1685 C C . PRO A 1 215 ? -22.339 11.806 49.045 1.00 40.47 215 PRO A C 1
ATOM 1687 O O . PRO A 1 215 ? -21.881 12.536 49.917 1.00 40.47 215 PRO A O 1
ATOM 1690 N N . ASN A 1 216 ? -23.372 10.989 49.282 1.00 43.44 216 ASN A N 1
ATOM 1691 C CA . ASN A 1 216 ? -23.976 10.721 50.577 1.00 43.44 216 ASN A CA 1
ATOM 1692 C C . ASN A 1 216 ? -23.751 9.263 51.020 1.00 43.44 216 ASN A C 1
ATOM 1694 O O . ASN A 1 216 ? -24.652 8.428 51.005 1.00 43.44 216 ASN A O 1
ATOM 1698 N N . ALA A 1 217 ? -22.559 8.961 51.536 1.00 40.75 217 ALA A N 1
ATOM 1699 C CA . ALA A 1 217 ? -22.315 7.753 52.334 1.00 40.75 217 ALA A CA 1
ATOM 1700 C C . ALA A 1 217 ? -22.922 7.838 53.758 1.00 40.75 217 ALA A C 1
ATOM 1702 O O . ALA A 1 217 ? -22.457 7.184 54.690 1.00 40.75 217 ALA A O 1
ATOM 1703 N N . THR A 1 218 ? -23.975 8.638 53.944 1.00 44.25 218 THR A N 1
ATOM 1704 C CA . THR A 1 218 ? -24.888 8.549 55.086 1.00 44.25 218 THR A CA 1
ATOM 1705 C C . THR A 1 218 ? -26.162 7.883 54.586 1.00 44.25 218 THR A C 1
ATOM 1707 O O . THR A 1 218 ? -26.910 8.453 53.799 1.00 44.25 218 THR A O 1
ATOM 1710 N N . LYS A 1 219 ? -26.379 6.635 55.008 1.00 50.88 219 LYS A N 1
ATOM 1711 C CA . LYS A 1 219 ? -27.573 5.842 54.700 1.00 50.88 219 LYS A CA 1
ATOM 1712 C C . LYS A 1 219 ? -28.844 6.622 55.063 1.00 50.88 219 LYS A C 1
ATOM 1714 O O . LYS A 1 219 ? -29.247 6.623 56.221 1.00 50.88 219 LYS A O 1
ATOM 1719 N N . CYS A 1 220 ? -29.495 7.204 54.066 1.00 45.28 220 CYS A N 1
ATOM 1720 C CA . CYS A 1 220 ? -30.903 7.576 54.114 1.00 45.28 220 CYS A CA 1
ATOM 1721 C C . CYS A 1 220 ? -31.580 6.951 52.887 1.00 45.28 220 CYS A C 1
ATOM 1723 O O . CYS A 1 220 ? -31.084 7.148 51.776 1.00 45.28 220 CYS A O 1
ATOM 1725 N N . PRO A 1 221 ? -32.676 6.187 53.049 1.00 57.12 221 PRO A N 1
ATOM 1726 C CA . PRO A 1 221 ? -33.512 5.782 51.925 1.00 57.12 221 PRO A CA 1
ATOM 1727 C C . PRO A 1 221 ? -33.924 7.031 51.141 1.00 57.12 221 PRO A C 1
ATOM 1729 O O . PRO A 1 221 ? -34.488 7.960 51.721 1.00 57.12 221 PRO A O 1
ATOM 1732 N N . ALA A 1 222 ? -33.607 7.084 49.848 1.00 62.28 222 ALA A N 1
ATOM 1733 C CA . ALA A 1 222 ? -34.074 8.167 48.996 1.00 62.28 222 ALA A CA 1
ATOM 1734 C C . ALA A 1 222 ? -35.603 8.073 48.890 1.00 62.28 222 ALA A C 1
ATOM 1736 O O . ALA A 1 222 ? -36.141 7.041 48.484 1.00 62.28 222 ALA A O 1
ATOM 1737 N N . THR A 1 223 ? -36.309 9.128 49.292 1.00 71.94 223 THR A N 1
ATOM 1738 C CA . THR A 1 223 ? -37.769 9.179 49.191 1.00 71.94 223 THR A CA 1
ATOM 1739 C C . THR A 1 223 ? -38.158 9.245 47.717 1.00 71.94 223 THR A C 1
ATOM 1741 O O . THR A 1 223 ? -37.883 10.239 47.046 1.00 71.94 223 THR A O 1
ATOM 1744 N N . ILE A 1 224 ? -38.784 8.184 47.207 1.00 72.06 224 ILE A N 1
ATOM 1745 C CA . ILE A 1 224 ? -39.302 8.144 45.837 1.00 72.06 224 ILE A CA 1
ATOM 1746 C C . ILE A 1 224 ? -40.533 9.063 45.772 1.00 72.06 224 ILE A C 1
ATOM 1748 O O . ILE A 1 224 ? -41.444 8.886 46.585 1.00 72.06 224 ILE A O 1
ATOM 1752 N N . PRO A 1 225 ? -40.590 10.028 44.835 1.00 79.56 225 PRO A N 1
ATOM 1753 C CA . PRO A 1 225 ? -41.787 10.828 44.600 1.00 79.56 225 PRO A CA 1
ATOM 1754 C C . PRO A 1 225 ? -43.018 9.943 44.358 1.00 79.56 225 PRO A C 1
ATOM 1756 O O . PRO A 1 225 ? -42.936 8.924 43.668 1.00 79.56 225 PRO A O 1
ATOM 1759 N N . GLU A 1 226 ? -44.167 10.314 44.926 1.00 76.19 226 GLU A N 1
ATOM 1760 C CA . GLU A 1 226 ? -45.377 9.473 44.906 1.00 76.19 226 GLU A CA 1
ATOM 1761 C C . GLU A 1 226 ? -45.872 9.182 43.474 1.00 76.19 226 GLU A C 1
ATOM 1763 O O . GLU A 1 226 ? -46.424 8.117 43.202 1.00 76.19 226 GLU A O 1
ATOM 1768 N N . ASP A 1 227 ? -45.604 10.086 42.527 1.00 78.44 227 ASP A N 1
ATOM 1769 C CA . ASP A 1 227 ? -45.896 9.926 41.100 1.00 78.44 227 ASP A CA 1
ATOM 1770 C C . ASP A 1 227 ? -45.016 8.866 40.410 1.00 78.44 227 ASP A C 1
ATOM 1772 O O . ASP A 1 227 ? -45.440 8.264 39.423 1.00 78.44 227 ASP A O 1
ATOM 1776 N N . GLN A 1 228 ? -43.826 8.586 40.952 1.00 76.81 228 GLN A N 1
ATOM 1777 C CA . GLN A 1 228 ? -42.863 7.621 40.407 1.00 76.81 228 GLN A CA 1
ATOM 1778 C C . GLN A 1 228 ? -42.902 6.261 41.104 1.00 76.81 228 GLN A C 1
ATOM 1780 O O . GLN A 1 228 ? -42.441 5.261 40.551 1.00 76.81 228 GLN A O 1
ATOM 1785 N N . LYS A 1 229 ? -43.487 6.188 42.299 1.00 81.75 229 LYS A N 1
ATOM 1786 C CA . LYS A 1 229 ? -43.502 4.986 43.140 1.00 81.75 229 LYS A CA 1
ATOM 1787 C C . LYS A 1 229 ? -44.028 3.742 42.416 1.00 81.75 229 LYS A C 1
ATOM 1789 O O . LYS A 1 229 ? -43.341 2.728 42.366 1.00 81.75 229 LYS A O 1
ATOM 1794 N N . LYS A 1 230 ? -45.177 3.857 41.740 1.00 83.06 230 LYS A N 1
ATOM 1795 C CA . LYS A 1 230 ? -45.783 2.755 40.962 1.00 83.06 230 LYS A CA 1
ATOM 1796 C C . LYS A 1 230 ? -44.929 2.302 39.781 1.00 83.06 230 LYS A C 1
ATOM 1798 O O . LYS A 1 230 ? -45.052 1.175 39.308 1.00 83.06 230 LYS A O 1
ATOM 1803 N N . PHE A 1 231 ? -44.138 3.205 39.210 1.00 82.38 231 PHE A N 1
ATOM 1804 C CA . PHE A 1 231 ? -43.220 2.846 38.139 1.00 82.38 231 PHE A CA 1
ATOM 1805 C C . PHE A 1 231 ? -42.028 2.072 38.706 1.00 82.38 231 PHE A C 1
ATOM 1807 O O . PHE A 1 231 ? -41.736 0.987 38.214 1.00 82.38 231 PHE A O 1
ATOM 1814 N N . ILE A 1 232 ? -41.411 2.577 39.777 1.00 84.25 232 ILE A N 1
ATOM 1815 C CA . ILE A 1 232 ? -40.265 1.924 40.418 1.00 84.25 232 ILE A CA 1
ATOM 1816 C C . ILE A 1 232 ? -40.636 0.541 40.962 1.00 84.25 232 ILE A C 1
ATOM 1818 O O . ILE A 1 232 ? -39.895 -0.404 40.725 1.00 84.25 232 ILE A O 1
ATOM 1822 N N . GLU A 1 233 ? -41.792 0.390 41.610 1.00 86.06 233 GLU A N 1
ATOM 1823 C CA . GLU A 1 233 ? -42.273 -0.909 42.109 1.00 86.06 233 GLU A CA 1
ATOM 1824 C C . GLU A 1 233 ? -42.373 -1.956 40.988 1.00 86.06 233 GLU A C 1
ATOM 1826 O O . GLU A 1 233 ? -41.883 -3.071 41.145 1.00 86.06 233 GLU A O 1
ATOM 1831 N N . ARG A 1 234 ? -42.905 -1.576 39.816 1.00 85.19 234 ARG A N 1
ATOM 1832 C CA . ARG A 1 234 ? -42.980 -2.468 38.645 1.00 85.19 234 ARG A CA 1
ATOM 1833 C C . ARG A 1 234 ? -41.604 -2.856 38.106 1.00 85.19 234 ARG A C 1
ATOM 1835 O O . ARG A 1 234 ? -41.403 -3.995 37.704 1.00 85.19 234 ARG A O 1
ATOM 1842 N N . VAL A 1 235 ? -40.653 -1.923 38.090 1.00 85.19 235 VAL A N 1
ATOM 1843 C CA . VAL A 1 235 ? -39.277 -2.206 37.650 1.00 85.19 235 VAL A CA 1
ATOM 1844 C C . VAL A 1 235 ? -38.566 -3.134 38.639 1.00 85.19 235 VAL A C 1
ATOM 1846 O O . VAL A 1 235 ? -37.851 -4.037 38.215 1.00 85.19 235 VAL A O 1
ATOM 1849 N N . VAL A 1 236 ? -38.770 -2.940 39.945 1.00 87.44 236 VAL A N 1
ATOM 1850 C CA . VAL A 1 236 ? -38.208 -3.812 40.989 1.00 87.44 236 VAL A CA 1
ATOM 1851 C C . VAL A 1 236 ? -38.741 -5.235 40.845 1.00 87.44 236 VAL A C 1
ATOM 1853 O O . VAL A 1 236 ? -37.947 -6.168 40.843 1.00 87.44 236 VAL A O 1
ATOM 1856 N N . GLU A 1 237 ? -40.046 -5.400 40.638 1.00 86.44 237 GLU A N 1
ATOM 1857 C CA . GLU A 1 237 ? -40.671 -6.709 40.415 1.00 86.44 237 GLU A CA 1
ATOM 1858 C C . GLU A 1 237 ? -40.068 -7.427 39.196 1.00 86.44 237 GLU A C 1
ATOM 1860 O O . GLU A 1 237 ? -39.654 -8.582 39.284 1.00 86.44 237 GLU A O 1
ATOM 1865 N N . GLN A 1 238 ? -39.898 -6.706 38.084 1.00 83.62 238 GLN A N 1
ATOM 1866 C CA . GLN A 1 238 ? -39.255 -7.239 36.881 1.00 83.62 238 GLN A CA 1
ATOM 1867 C C . GLN A 1 238 ? -37.787 -7.648 37.105 1.00 83.62 238 GLN A C 1
ATOM 1869 O O . GLN A 1 238 ? -37.321 -8.625 36.516 1.00 83.62 238 GLN A O 1
ATOM 1874 N N . ILE A 1 239 ? -37.045 -6.916 37.943 1.00 85.62 239 ILE A N 1
ATOM 1875 C CA . ILE A 1 239 ? -35.660 -7.250 38.306 1.00 85.62 239 ILE A CA 1
ATOM 1876 C C . ILE A 1 239 ? -35.617 -8.475 39.224 1.00 85.62 239 ILE A C 1
ATOM 1878 O O . ILE A 1 239 ? -34.776 -9.350 39.026 1.00 85.62 239 ILE A O 1
ATOM 1882 N N . GLU A 1 240 ? -36.504 -8.564 40.214 1.00 86.50 240 GLU A N 1
ATOM 1883 C CA . GLU A 1 240 ? -36.580 -9.735 41.090 1.00 86.50 240 GLU A CA 1
ATOM 1884 C C . GLU A 1 240 ? -36.910 -11.005 40.307 1.00 86.50 240 GLU A C 1
ATOM 1886 O O . GLU A 1 240 ? -36.294 -12.046 40.534 1.00 86.50 240 GLU A O 1
ATOM 1891 N N . ASP A 1 241 ? -37.833 -10.919 39.352 1.00 84.12 241 ASP A N 1
ATOM 1892 C CA . ASP A 1 241 ? -38.172 -12.035 38.474 1.00 84.12 241 ASP A CA 1
ATOM 1893 C C . ASP A 1 241 ? -37.003 -12.449 37.580 1.00 84.12 241 ASP A C 1
ATOM 1895 O O . ASP A 1 241 ? -36.794 -13.643 37.367 1.00 84.12 241 ASP A O 1
ATOM 1899 N N . LEU A 1 242 ? -36.195 -11.492 37.115 1.00 84.69 242 LEU A N 1
ATOM 1900 C CA . LEU A 1 242 ? -34.960 -11.778 36.385 1.00 84.69 242 LEU A CA 1
ATOM 1901 C C . LEU A 1 242 ? -33.924 -12.491 37.268 1.00 84.69 242 LEU A C 1
ATOM 1903 O O . LEU A 1 242 ? -33.283 -13.431 36.817 1.00 84.69 242 LEU A O 1
ATOM 1907 N N . ILE A 1 243 ? -33.760 -12.064 38.525 1.00 84.06 243 ILE A N 1
ATOM 1908 C CA . ILE A 1 243 ? -32.814 -12.686 39.468 1.00 84.06 243 ILE A CA 1
ATOM 1909 C C . ILE A 1 243 ? -33.258 -14.109 39.830 1.00 84.06 243 ILE A C 1
ATOM 1911 O O . ILE A 1 243 ? -32.417 -14.989 40.008 1.00 84.06 243 ILE A O 1
ATOM 1915 N N . ARG A 1 244 ? -34.570 -14.339 39.953 1.00 83.69 244 ARG A N 1
ATOM 1916 C CA . ARG A 1 244 ? -35.135 -15.649 40.308 1.00 83.69 244 ARG A CA 1
ATOM 1917 C C . ARG A 1 244 ? -35.147 -16.644 39.142 1.00 83.69 244 ARG A C 1
ATOM 1919 O O . ARG A 1 244 ? -35.098 -17.843 39.402 1.00 83.69 244 ARG A O 1
ATOM 1926 N N . ASN A 1 245 ? -35.211 -16.183 37.890 1.00 79.44 245 ASN A N 1
ATOM 1927 C CA . ASN A 1 245 ? -35.243 -17.050 36.707 1.00 79.44 245 ASN A CA 1
ATOM 1928 C C . ASN A 1 245 ? -33.886 -17.126 35.994 1.00 79.44 245 ASN A C 1
ATOM 1930 O O . ASN A 1 245 ? -33.506 -16.209 35.273 1.00 79.44 245 ASN A O 1
ATOM 1934 N N . GLU A 1 246 ? -33.217 -18.280 36.069 1.00 68.00 246 GLU A N 1
ATOM 1935 C CA . GLU A 1 246 ? -31.961 -18.532 35.336 1.00 68.00 246 GLU A CA 1
ATOM 1936 C C . GLU A 1 246 ? -32.131 -18.605 33.801 1.00 68.00 246 GLU A C 1
ATOM 1938 O O . GLU A 1 246 ? -31.151 -18.490 33.058 1.00 68.00 246 GLU A O 1
ATOM 1943 N N . GLU A 1 247 ? -33.361 -18.777 33.300 1.00 70.88 247 GLU A N 1
ATOM 1944 C CA . GLU A 1 247 ? -33.654 -18.839 31.859 1.00 70.88 247 GLU A CA 1
ATOM 1945 C C . GLU A 1 247 ? -33.660 -17.454 31.185 1.00 70.88 247 GLU A C 1
ATOM 1947 O O . GLU A 1 247 ? -33.289 -17.330 30.013 1.00 70.88 247 GLU A O 1
ATOM 1952 N N . ASN A 1 248 ? -34.013 -16.393 31.921 1.00 62.06 248 ASN A N 1
ATOM 1953 C CA . ASN A 1 248 ? -34.078 -15.036 31.385 1.00 62.06 248 ASN A CA 1
ATOM 1954 C C . ASN A 1 248 ? -32.743 -14.314 31.593 1.00 62.06 248 ASN A C 1
ATOM 1956 O O . ASN A 1 248 ? -32.388 -13.913 32.693 1.00 62.06 248 ASN A O 1
ATOM 1960 N N . LYS A 1 249 ? -31.994 -14.105 30.505 1.00 68.00 249 LYS A N 1
ATOM 1961 C CA . LYS A 1 249 ? -30.682 -13.426 30.541 1.00 68.00 249 LYS A CA 1
ATOM 1962 C C . LYS A 1 249 ? -30.749 -11.919 30.285 1.00 68.00 249 LYS A C 1
ATOM 1964 O O . LYS A 1 249 ? -29.723 -11.243 30.339 1.00 68.00 249 LYS A O 1
ATOM 1969 N N . ASN A 1 250 ? -31.923 -11.387 29.944 1.00 72.75 250 ASN A N 1
ATOM 1970 C CA . ASN A 1 250 ? -32.098 -9.977 29.613 1.00 72.75 250 ASN A CA 1
ATOM 1971 C C . ASN A 1 250 ? -33.481 -9.473 30.044 1.00 72.75 250 ASN A C 1
ATOM 1973 O O . ASN A 1 250 ? -34.478 -10.155 29.825 1.00 72.75 250 ASN A O 1
ATOM 1977 N N . LEU A 1 251 ? -33.520 -8.265 30.608 1.00 79.94 251 LEU A N 1
ATOM 1978 C CA . LEU A 1 251 ? -34.742 -7.530 30.921 1.00 79.94 251 LEU A CA 1
ATOM 1979 C C . LEU A 1 251 ? -34.763 -6.238 30.099 1.00 79.94 251 LEU A C 1
ATOM 1981 O O . LEU A 1 251 ? -33.919 -5.360 30.297 1.00 79.94 251 LEU A O 1
ATOM 1985 N N . GLN A 1 252 ? -35.731 -6.118 29.191 1.00 75.62 252 GLN A N 1
ATOM 1986 C CA . GLN A 1 252 ? -36.014 -4.866 28.496 1.00 75.62 252 GLN A CA 1
ATOM 1987 C C . GLN A 1 252 ? -37.040 -4.068 29.293 1.00 75.62 252 GLN A C 1
ATOM 1989 O O . GLN A 1 252 ? -38.178 -4.494 29.462 1.00 75.62 252 GLN A O 1
ATOM 1994 N N . LEU A 1 253 ? -36.611 -2.907 29.783 1.00 81.38 253 LEU A N 1
ATOM 1995 C CA . LEU A 1 253 ? -37.498 -1.929 30.397 1.00 81.38 253 LEU A CA 1
ATOM 1996 C C . LEU A 1 253 ? -38.043 -0.995 29.318 1.00 81.38 253 LEU A C 1
ATOM 1998 O O . LEU A 1 253 ? -37.309 -0.589 28.414 1.00 81.38 253 LEU A O 1
ATOM 2002 N N . GLU A 1 254 ? -39.309 -0.621 29.452 1.00 76.56 254 GLU A N 1
ATOM 2003 C CA . GLU A 1 254 ? -39.931 0.367 28.577 1.00 76.56 254 GLU A CA 1
ATOM 2004 C C . GLU A 1 254 ? -39.246 1.744 28.705 1.00 76.56 254 GLU A C 1
ATOM 2006 O O . GLU A 1 254 ? -38.780 2.106 29.795 1.00 76.56 254 GLU A O 1
ATOM 2011 N N . PRO A 1 255 ? -39.187 2.544 27.622 1.00 76.00 255 PRO A N 1
ATOM 2012 C CA . PRO A 1 255 ? -38.630 3.892 27.670 1.00 76.00 255 PRO A CA 1
ATOM 2013 C C . PRO A 1 255 ? -39.326 4.757 28.735 1.00 76.00 255 PRO A C 1
ATOM 2015 O O . PRO A 1 255 ? -40.548 4.894 28.736 1.00 76.00 255 PRO A O 1
ATOM 2018 N N . CYS A 1 256 ? -38.547 5.375 29.628 1.00 76.56 256 CYS A N 1
ATOM 2019 C CA . CYS A 1 256 ? -39.037 6.274 30.679 1.00 76.56 256 CYS A CA 1
ATOM 2020 C C . CYS A 1 256 ? -38.472 7.697 30.523 1.00 76.56 256 CYS A C 1
ATOM 2022 O O . CYS A 1 256 ? -37.515 7.931 29.780 1.00 76.56 256 CYS A O 1
ATOM 2024 N N . THR A 1 257 ? -39.101 8.675 31.184 1.00 71.75 257 THR A N 1
ATOM 2025 C CA . THR A 1 257 ? -38.673 10.082 31.145 1.00 71.75 257 THR A CA 1
ATOM 2026 C C . THR A 1 257 ? -37.320 10.262 31.835 1.00 71.75 257 THR A C 1
ATOM 2028 O O . THR A 1 257 ? -37.046 9.599 32.830 1.00 71.75 257 THR A O 1
ATOM 2031 N N . GLY A 1 258 ? -36.488 11.193 31.350 1.00 57.91 258 GLY A N 1
ATOM 2032 C CA . GLY A 1 258 ? -35.111 11.400 31.836 1.00 57.91 258 GLY A CA 1
ATOM 2033 C C . GLY A 1 258 ? -34.965 11.552 33.357 1.00 57.91 258 GLY A C 1
ATOM 2034 O O . GLY A 1 258 ? -34.004 11.042 33.914 1.00 57.91 258 GLY A O 1
ATOM 2035 N N . SER A 1 259 ? -35.960 12.126 34.039 1.00 56.81 259 SER A N 1
ATOM 2036 C CA . SER A 1 259 ? -36.019 12.240 35.507 1.00 56.81 259 SER A CA 1
ATOM 2037 C C . SER A 1 259 ? -36.049 10.896 36.252 1.00 56.81 259 SER A C 1
ATOM 2039 O O . SER A 1 259 ? -35.615 10.800 37.395 1.00 56.81 259 SER A O 1
ATOM 2041 N N . VAL A 1 260 ? -36.560 9.847 35.611 1.00 54.75 260 VAL A N 1
ATOM 2042 C CA . VAL A 1 260 ? -36.624 8.476 36.138 1.00 54.75 260 VAL A CA 1
ATOM 2043 C C . VAL A 1 260 ? -35.334 7.721 35.824 1.00 54.75 260 VAL A C 1
ATOM 2045 O O . VAL A 1 260 ? -34.883 6.882 36.602 1.00 54.75 260 VAL A O 1
ATOM 2048 N N . SER A 1 261 ? -34.705 8.074 34.705 1.00 53.16 261 SER A N 1
ATOM 2049 C CA . SER A 1 261 ? -33.395 7.590 34.275 1.00 53.16 261 SER A CA 1
ATOM 2050 C C . SER A 1 261 ? -32.240 8.185 35.092 1.00 53.16 261 SER A C 1
ATOM 2052 O O . SER A 1 261 ? -31.216 7.529 35.247 1.00 53.16 261 SER A O 1
ATOM 2054 N N . GLU A 1 262 ? -32.383 9.408 35.616 1.00 40.78 262 GLU A N 1
ATOM 2055 C CA . GLU A 1 262 ? -31.353 10.126 36.389 1.00 40.78 262 GLU A CA 1
ATOM 2056 C C . GLU A 1 262 ? -31.148 9.575 37.807 1.00 40.78 262 GLU A C 1
ATOM 2058 O O . GLU A 1 262 ? -30.048 9.674 38.338 1.00 40.78 262 GLU A O 1
ATOM 2063 N N . ASN A 1 263 ? -32.133 8.877 38.385 1.00 39.56 263 ASN A N 1
ATOM 2064 C CA . ASN A 1 263 ? -31.943 8.092 39.618 1.00 39.56 263 ASN A CA 1
ATOM 2065 C C . ASN A 1 263 ? -31.147 6.787 39.393 1.00 39.56 263 ASN A C 1
ATOM 2067 O O . ASN A 1 263 ? -31.070 5.935 40.277 1.00 39.56 263 ASN A O 1
ATOM 2071 N N . LYS A 1 264 ? -30.576 6.617 38.195 1.00 41.22 264 LYS A N 1
ATOM 2072 C CA . LYS A 1 264 ? -29.760 5.475 37.774 1.00 41.22 264 LYS A CA 1
ATOM 2073 C C . LYS A 1 264 ? -28.273 5.846 37.619 1.00 41.22 264 LYS A C 1
ATOM 2075 O O . LYS A 1 264 ? -27.568 5.145 36.891 1.00 41.22 264 LYS A O 1
ATOM 2080 N N . HIS A 1 265 ? -27.813 6.956 38.208 1.00 33.06 265 HIS A N 1
ATOM 2081 C CA . HIS A 1 265 ? -26.403 7.395 38.235 1.00 33.06 265 HIS A CA 1
ATOM 2082 C C . HIS A 1 265 ? -25.874 7.600 39.650 1.00 33.06 265 HIS A C 1
ATOM 2084 O O . HIS A 1 265 ? -26.674 7.959 40.547 1.00 33.06 265 HIS A O 1
#

Organism: Chelonia mydas (NCBI:txid8469)

Secondary structure (DSSP, 8-state):
---PPPP-------------------PPPP-S--PPPP-----S-------EEE-TTTHHHHHHHHHHHHHT-SEEEEEEEES-S-SSS-HHHHS-TT--HHHHHHHHHHHHTTB-EEEEEEEEEEEETTTTEEEEEEEEEEB----SSTTS-----B--HHHHHHHHHTT--HHHHHTTPBP---HHHHHHHHHHHHHHHHHHHHTSS-----S--S-------HHHHHHHHHHHHHHHHHHH-TT-----PPP--HHHHGGG-

Foldseek 3Di:
DDDDDDDDDDDDDDDPPPDFPFPDDDDDDDDDDDDDDDPPPDDDDDPPPDAAEDWQVCCVVCVVVVVVLAVQFPDKTKTFQKLDAFPDPDLPVQDDPPDDPVRNVVSRVVTGVLIDRFKMKMKGWHQDPVVRDIDIHIHIAGAEADAPDPPGDDRHHDGDPVSVVVCVVVVNDCCRHPPTHHHDDDPVSVVVVVVVVVVVVCVVVVVVVPPVPDVDPPDDPDDDPPVCVVVVVVVVVQVVVCVVDPVDPDDDDDDDDVVNVVVVD

Radius of gyration: 32.47 Å; chains: 1; bounding box: 92×52×95 Å

pLDDT: mean 74.8, std 25.07, range [26.73, 98.38]